Protein AF-A0A9Q3XPQ1-F1 (afdb_monomer_lite)

pLDDT: mean 87.19, std 11.13, range [39.78, 98.31]

Foldseek 3Di:
DDQDPVLVVVVVVVVVVCVVVVVCCVPPLVPDDLLDPVNLVVLQVCLVVQLVSCVVSVPVVSNVSSVVSNVSSVVSVVVVVVVVVVVVVVVVVVVVVVVVVVVVVVVVVVVVVVVVVVVVVVVVVVVVVVVVVVVVVVVVVVVVVVVVVVVVVVVVVVVVVVVVVVVVVVVVVVCVVCVVVVVVVVVVVVVVVVVVVVVVVVVVVVVVVVVVVVD

Structure (mmCIF, N/CA/C/O backbone):
data_AF-A0A9Q3XPQ1-F1
#
_entry.id   AF-A0A9Q3XPQ1-F1
#
loop_
_atom_site.group_PDB
_atom_site.id
_atom_site.type_symbol
_atom_site.label_atom_id
_atom_site.label_alt_id
_atom_site.label_comp_id
_atom_site.label_asym_id
_atom_site.label_entity_id
_atom_site.label_seq_id
_atom_site.pdbx_PDB_ins_code
_atom_site.Cartn_x
_atom_site.Cartn_y
_atom_site.Cartn_z
_atom_site.occupancy
_atom_site.B_iso_or_equiv
_atom_site.auth_seq_id
_atom_site.auth_comp_id
_atom_site.auth_asym_id
_atom_site.auth_atom_id
_atom_site.pdbx_PDB_model_num
ATOM 1 N N . MET A 1 1 ? -66.982 5.713 51.923 1.00 44.97 1 MET A N 1
ATOM 2 C CA . MET A 1 1 ? -66.832 4.326 52.424 1.00 44.97 1 MET A CA 1
ATOM 3 C C . MET A 1 1 ? -66.176 4.349 53.801 1.00 44.97 1 MET A C 1
ATOM 5 O O . MET A 1 1 ? -65.015 4.717 53.914 1.00 44.97 1 MET A O 1
ATOM 9 N N . SER A 1 2 ? -66.910 4.025 54.866 1.00 56.34 2 SER A N 1
ATOM 10 C CA . SER A 1 2 ? -66.360 3.944 56.225 1.00 56.34 2 SER A CA 1
ATOM 11 C C . SER A 1 2 ? -65.585 2.634 56.400 1.00 56.34 2 SER A C 1
ATOM 13 O O . SER A 1 2 ? -66.194 1.569 56.472 1.00 56.34 2 SER A O 1
ATOM 15 N N . LEU A 1 3 ? -64.248 2.691 56.465 1.00 57.72 3 LEU A N 1
ATOM 16 C CA . LEU A 1 3 ? -63.437 1.527 56.848 1.00 57.72 3 LEU A CA 1
ATOM 17 C C . LEU A 1 3 ? -63.930 0.974 58.194 1.00 57.72 3 LEU A C 1
ATOM 19 O O . LEU A 1 3 ? -64.030 1.733 59.162 1.00 57.72 3 LEU A O 1
ATOM 23 N N . SER A 1 4 ? -64.183 -0.336 58.246 1.00 70.56 4 SER A N 1
ATOM 24 C CA . SER A 1 4 ? -64.512 -1.072 59.471 1.00 70.56 4 SER A CA 1
ATOM 25 C C . SER A 1 4 ? -63.452 -0.810 60.547 1.00 70.56 4 SER A C 1
ATOM 27 O O . SER A 1 4 ? -62.258 -0.887 60.238 1.00 70.56 4 SER A O 1
ATOM 29 N N . LEU A 1 5 ? -63.870 -0.551 61.793 1.00 70.44 5 LEU A N 1
ATOM 30 C CA . LEU A 1 5 ? -62.996 -0.272 62.949 1.00 70.44 5 LEU A CA 1
ATOM 31 C C . LEU A 1 5 ? -61.712 -1.140 63.004 1.00 70.44 5 LEU A C 1
ATOM 33 O O . LEU A 1 5 ? -60.633 -0.572 63.178 1.00 70.44 5 LEU A O 1
ATOM 37 N N . PRO A 1 6 ? -61.772 -2.469 62.755 1.00 78.62 6 PRO A N 1
ATOM 38 C CA . PRO A 1 6 ? -60.590 -3.335 62.777 1.00 78.62 6 PRO A CA 1
ATOM 39 C C . PRO A 1 6 ? -59.509 -2.954 61.755 1.00 78.62 6 PRO A C 1
ATOM 41 O O . PRO A 1 6 ? -58.325 -2.940 62.079 1.00 78.62 6 PRO A O 1
ATOM 44 N N . ARG A 1 7 ? -59.895 -2.568 60.530 1.00 77.56 7 ARG A N 1
ATOM 45 C CA . ARG A 1 7 ? -58.946 -2.163 59.475 1.00 77.56 7 ARG A CA 1
ATOM 46 C C . ARG A 1 7 ? -58.246 -0.843 59.802 1.00 77.56 7 ARG A C 1
ATOM 48 O O . ARG A 1 7 ? -57.079 -0.678 59.466 1.00 77.56 7 ARG A O 1
ATOM 55 N N . ARG A 1 8 ? -58.928 0.083 60.487 1.00 77.31 8 ARG A N 1
ATOM 56 C CA . ARG A 1 8 ? -58.316 1.344 60.947 1.00 77.31 8 ARG A CA 1
ATOM 57 C C . ARG A 1 8 ? -57.260 1.100 62.023 1.00 77.31 8 ARG A C 1
ATOM 59 O O . ARG A 1 8 ? -56.206 1.723 61.977 1.00 77.31 8 ARG A O 1
ATOM 66 N N . ILE A 1 9 ? -57.529 0.178 62.946 1.00 81.38 9 ILE A N 1
ATOM 67 C CA . ILE A 1 9 ? -56.576 -0.216 63.992 1.00 81.38 9 ILE A CA 1
ATOM 68 C C . ILE A 1 9 ? -55.353 -0.893 63.364 1.00 81.38 9 ILE A C 1
ATOM 70 O O . ILE A 1 9 ? -54.228 -0.512 63.670 1.00 81.38 9 ILE A O 1
ATOM 74 N N . LEU A 1 10 ? -55.559 -1.817 62.420 1.00 81.88 10 LEU A N 1
ATOM 75 C CA . LEU A 1 10 ? -54.472 -2.463 61.674 1.00 81.88 10 LEU A CA 1
ATOM 76 C C . LEU A 1 10 ? -53.629 -1.460 60.870 1.00 81.88 10 LEU A C 1
ATOM 78 O O . LEU A 1 10 ? -52.404 -1.548 60.873 1.00 81.88 10 LEU A O 1
ATOM 82 N N . ARG A 1 11 ? -54.259 -0.464 60.234 1.00 82.69 11 ARG A N 1
ATOM 83 C CA . ARG A 1 11 ? -53.552 0.635 59.555 1.00 82.69 11 ARG A CA 1
ATOM 84 C C . ARG A 1 11 ? -52.691 1.443 60.526 1.00 82.69 11 ARG A C 1
ATOM 86 O O . ARG A 1 11 ? -51.539 1.735 60.214 1.00 82.69 11 ARG A O 1
ATOM 93 N N . LEU A 1 12 ? -53.225 1.774 61.704 1.00 81.38 12 LEU A N 1
ATOM 94 C CA . LEU A 1 12 ? -52.482 2.494 62.739 1.00 81.38 12 LEU A CA 1
ATOM 95 C C . LEU A 1 12 ? -51.283 1.669 63.233 1.00 81.38 12 LEU A C 1
ATOM 97 O O . LEU A 1 12 ? -50.166 2.179 63.277 1.00 81.38 12 LEU A O 1
ATOM 101 N N . GLN A 1 13 ? -51.490 0.384 63.523 1.00 84.31 13 GLN A N 1
ATOM 102 C CA . GLN A 1 13 ? -50.429 -0.533 63.946 1.00 84.31 13 GLN A CA 1
ATOM 103 C C . GLN A 1 13 ? -49.330 -0.667 62.886 1.00 84.31 13 GLN A C 1
ATOM 105 O O . GLN A 1 13 ? -48.150 -0.568 63.218 1.00 84.31 13 GLN A O 1
ATOM 110 N N . TYR A 1 14 ? -49.706 -0.808 61.612 1.00 84.44 14 TYR A N 1
ATOM 111 C CA . TYR A 1 14 ? -48.750 -0.842 60.507 1.00 84.44 14 TYR A CA 1
ATOM 112 C C . TYR A 1 14 ? -47.956 0.466 60.407 1.00 84.44 14 TYR A C 1
ATOM 114 O O . TYR A 1 14 ? -46.735 0.438 60.280 1.00 84.44 14 TYR A O 1
ATOM 122 N N . SER A 1 15 ? -48.625 1.618 60.528 1.00 80.88 15 SER A N 1
ATOM 123 C CA . SER A 1 15 ? -47.960 2.923 60.462 1.00 80.88 15 SER A CA 1
ATOM 124 C C . SER A 1 15 ? -46.919 3.110 61.572 1.00 80.88 15 SER A C 1
ATOM 126 O O . SER A 1 15 ? -45.817 3.572 61.294 1.00 80.88 15 SER A O 1
ATOM 128 N N . ILE A 1 16 ? -47.215 2.664 62.797 1.00 84.19 16 ILE A N 1
ATOM 129 C CA . ILE A 1 16 ? -46.290 2.728 63.938 1.00 84.19 16 ILE A CA 1
ATOM 130 C C . ILE A 1 16 ? -45.115 1.766 63.745 1.00 84.19 16 ILE A C 1
ATOM 132 O O . ILE A 1 16 ? -43.965 2.166 63.915 1.00 84.19 16 ILE A O 1
ATOM 136 N N . ALA A 1 17 ? -45.381 0.524 63.326 1.00 84.44 17 ALA A N 1
ATOM 137 C CA . ALA A 1 17 ? -44.337 -0.460 63.033 1.00 84.44 17 ALA A CA 1
ATOM 138 C C . ALA A 1 17 ? -43.395 -0.007 61.901 1.00 84.44 17 ALA A C 1
ATOM 140 O O . ALA A 1 17 ? -42.255 -0.463 61.812 1.00 84.44 17 ALA A O 1
ATOM 141 N N . ARG A 1 18 ? -43.858 0.911 61.044 1.00 83.56 18 ARG A N 1
ATOM 142 C CA . ARG A 1 18 ? -43.121 1.436 59.896 1.00 83.56 18 ARG A CA 1
ATOM 143 C C . ARG A 1 18 ? -42.223 2.637 60.214 1.00 83.56 18 ARG A C 1
ATOM 145 O O . ARG A 1 18 ? -41.261 2.863 59.480 1.00 83.56 18 ARG A O 1
ATOM 152 N N . LEU A 1 19 ? -42.487 3.374 61.296 1.00 83.81 19 LEU A N 1
ATOM 153 C CA . LEU A 1 19 ? -41.719 4.571 61.679 1.00 83.81 19 LEU A CA 1
ATOM 154 C C . LEU A 1 19 ? -40.200 4.330 61.792 1.00 83.81 19 LEU A C 1
ATOM 156 O O . LEU A 1 19 ? -39.444 5.133 61.239 1.00 83.81 19 LEU A O 1
ATOM 160 N N . PRO A 1 20 ? -39.715 3.234 62.418 1.00 83.88 20 PRO A N 1
ATOM 161 C CA . PRO A 1 20 ? -38.279 2.964 62.481 1.00 83.88 20 PRO A CA 1
ATOM 162 C C . PRO A 1 20 ? -37.669 2.773 61.090 1.00 83.88 20 PRO A C 1
ATOM 164 O O . PRO A 1 20 ? -36.566 3.242 60.815 1.00 83.88 20 PRO A O 1
ATOM 167 N N . LEU A 1 21 ? -38.409 2.121 60.187 1.00 81.69 21 LEU A N 1
ATOM 168 C CA . LEU A 1 21 ? -37.952 1.871 58.825 1.00 81.69 21 LEU A CA 1
ATOM 169 C C . LEU A 1 21 ? -37.883 3.165 58.003 1.00 81.69 21 LEU A C 1
ATOM 171 O O . LEU A 1 21 ? -36.941 3.337 57.240 1.00 81.69 21 LEU A O 1
ATOM 175 N N . GLN A 1 22 ? -38.833 4.087 58.190 1.00 81.44 22 GLN A N 1
ATOM 176 C CA . GLN A 1 22 ? -38.802 5.414 57.561 1.00 81.44 22 GLN A CA 1
ATOM 177 C C . GLN A 1 22 ? -37.605 6.247 58.024 1.00 81.44 22 GLN A C 1
ATOM 179 O O . GLN A 1 22 ? -36.949 6.880 57.199 1.00 81.44 22 GLN A O 1
ATOM 184 N N . ALA A 1 23 ? -37.283 6.217 59.320 1.00 84.06 23 ALA A N 1
ATOM 185 C CA . ALA A 1 23 ? -36.104 6.901 59.848 1.00 84.06 23 ALA A CA 1
ATOM 186 C C . ALA A 1 23 ? -34.797 6.298 59.296 1.00 84.06 23 ALA A C 1
ATOM 188 O O . ALA A 1 23 ? -33.843 7.018 58.990 1.00 84.06 23 ALA A O 1
ATOM 189 N N . PHE A 1 24 ? -34.754 4.974 59.123 1.00 84.88 24 PHE A N 1
ATOM 190 C CA . PHE A 1 24 ? -33.638 4.297 58.462 1.00 84.88 24 PHE A CA 1
ATOM 191 C C . PHE A 1 24 ? -33.524 4.696 56.983 1.00 84.88 24 PHE A C 1
ATOM 193 O O . PHE A 1 24 ? -32.432 4.989 56.495 1.00 84.88 24 PHE A O 1
ATOM 200 N N . GLU A 1 25 ? -34.652 4.781 56.282 1.00 83.81 25 GLU A N 1
ATOM 201 C CA . GLU A 1 25 ? -34.711 5.186 54.880 1.00 83.81 25 GLU A CA 1
ATOM 202 C C . GLU A 1 25 ? -34.202 6.625 54.681 1.00 83.81 25 GLU A C 1
ATOM 204 O O . GLU A 1 25 ? -33.371 6.878 53.806 1.00 83.81 25 GLU A O 1
ATOM 209 N N . SER A 1 26 ? -34.613 7.557 55.549 1.00 83.00 26 SER A N 1
ATOM 210 C CA . SER A 1 26 ? -34.191 8.961 55.495 1.00 83.00 26 SER A CA 1
ATOM 211 C C . SER A 1 26 ? -32.729 9.187 55.875 1.00 83.00 26 SER A C 1
ATOM 213 O O . SER A 1 26 ? -32.155 10.198 55.471 1.00 83.00 26 SER A O 1
ATOM 215 N N . THR A 1 27 ? -32.119 8.280 56.642 1.00 83.12 27 THR A N 1
ATOM 216 C CA . THR A 1 27 ? -30.771 8.480 57.206 1.00 83.12 27 THR A CA 1
ATOM 217 C C . THR A 1 27 ? -29.697 7.674 56.484 1.00 83.12 27 THR A C 1
ATOM 219 O O . THR A 1 27 ? -28.589 8.170 56.287 1.00 83.12 27 THR A O 1
ATOM 222 N N . VAL A 1 28 ? -30.010 6.435 56.101 1.00 83.12 28 VAL A N 1
ATOM 223 C CA . VAL A 1 28 ? -29.046 5.476 55.545 1.00 83.12 28 VAL A CA 1
ATOM 224 C C . VAL A 1 28 ? -29.283 5.282 54.054 1.00 83.12 28 VAL A C 1
ATOM 226 O O . VAL A 1 28 ? -28.367 5.478 53.262 1.00 83.12 28 VAL A O 1
ATOM 229 N N . ILE A 1 29 ? -30.516 4.963 53.652 1.00 82.19 29 ILE A N 1
ATOM 230 C CA . ILE A 1 29 ? -30.836 4.670 52.245 1.00 82.19 29 ILE A CA 1
ATOM 231 C C . ILE A 1 29 ? -30.777 5.927 51.370 1.00 82.19 29 ILE A C 1
ATOM 233 O O . ILE A 1 29 ? -30.399 5.845 50.204 1.00 82.19 29 ILE A O 1
ATOM 237 N N . SER A 1 30 ? -31.099 7.097 51.923 1.00 80.44 30 SER A N 1
ATOM 238 C CA . SER A 1 30 ? -30.971 8.392 51.239 1.00 80.44 30 SER A CA 1
ATOM 239 C C . SER A 1 30 ? -29.526 8.770 50.894 1.00 80.44 30 SER A C 1
ATOM 241 O O . SER A 1 30 ? -29.313 9.550 49.971 1.00 80.44 30 SER A O 1
ATOM 243 N N . ARG A 1 31 ? -28.547 8.225 51.629 1.00 83.00 31 ARG A N 1
ATOM 244 C CA . ARG A 1 31 ? -27.111 8.456 51.414 1.00 83.00 31 ARG A CA 1
ATOM 245 C C . ARG A 1 31 ? -26.478 7.445 50.462 1.00 83.00 31 ARG A C 1
ATOM 247 O O . ARG A 1 31 ? -25.340 7.646 50.049 1.00 83.00 31 ARG A O 1
ATOM 254 N N . LEU A 1 32 ? -27.179 6.353 50.158 1.00 81.25 32 LEU A N 1
ATOM 255 C CA . LEU A 1 32 ? -26.731 5.398 49.154 1.00 81.25 32 LEU A CA 1
ATOM 256 C C . LEU A 1 32 ? -26.887 6.008 47.767 1.00 81.25 32 LEU A C 1
ATOM 258 O O . LEU A 1 32 ? -27.813 6.785 47.524 1.00 81.25 32 LEU A O 1
ATOM 262 N N . ASP A 1 33 ? -25.996 5.606 46.864 1.00 79.00 33 ASP A N 1
ATOM 263 C CA . ASP A 1 33 ? -26.078 6.001 45.466 1.00 79.00 33 ASP A CA 1
ATOM 264 C C . ASP A 1 33 ? -27.480 5.726 44.913 1.00 79.00 33 ASP A C 1
ATOM 266 O O . ASP A 1 33 ? -28.086 4.677 45.174 1.00 79.00 33 ASP A O 1
ATOM 270 N N . ALA A 1 34 ? -28.006 6.704 44.177 1.00 71.81 34 ALA A N 1
ATOM 271 C CA . ALA A 1 34 ? -29.376 6.664 43.705 1.00 71.81 34 ALA A CA 1
ATOM 272 C C . ALA A 1 34 ? -29.614 5.466 42.775 1.00 71.81 34 ALA A C 1
ATOM 274 O O . ALA A 1 34 ? -30.728 4.934 42.762 1.00 71.81 34 ALA A O 1
ATOM 275 N N . GLU A 1 35 ? -28.549 5.044 42.092 1.00 70.38 35 GLU A N 1
ATOM 276 C CA . GLU A 1 35 ? -28.482 3.966 41.112 1.00 70.38 35 GLU A CA 1
ATOM 277 C C . GLU A 1 35 ? -27.849 2.675 41.672 1.00 70.38 35 GLU A C 1
ATOM 279 O O . GLU A 1 35 ? -27.690 1.678 40.967 1.00 70.38 35 GLU A O 1
ATOM 284 N N . GLY A 1 36 ? -27.517 2.660 42.967 1.00 78.31 36 GLY A N 1
ATOM 285 C CA . GLY A 1 36 ? -26.808 1.556 43.601 1.00 78.31 36 GLY A CA 1
ATOM 286 C C . GLY A 1 36 ? -27.669 0.294 43.800 1.00 78.31 36 GLY A C 1
ATOM 287 O O . GLY A 1 36 ? -28.841 0.386 44.190 1.00 78.31 36 GLY A O 1
ATOM 288 N N . PRO A 1 37 ? -27.085 -0.916 43.665 1.00 78.06 37 PRO A N 1
ATOM 289 C CA . PRO A 1 37 ? -27.823 -2.185 43.745 1.00 78.06 37 PRO A CA 1
ATOM 290 C C . PRO A 1 37 ? -28.475 -2.420 45.117 1.00 78.06 37 PRO A C 1
ATOM 292 O O . PRO A 1 37 ? -29.549 -3.016 45.218 1.00 78.06 37 PRO A O 1
ATOM 295 N N . VAL A 1 38 ? -27.859 -1.906 46.185 1.00 83.38 38 VAL A N 1
ATOM 296 C CA . VAL A 1 38 ? -28.373 -2.012 47.560 1.00 83.38 38 VAL A CA 1
ATOM 297 C C . VAL A 1 38 ? -29.681 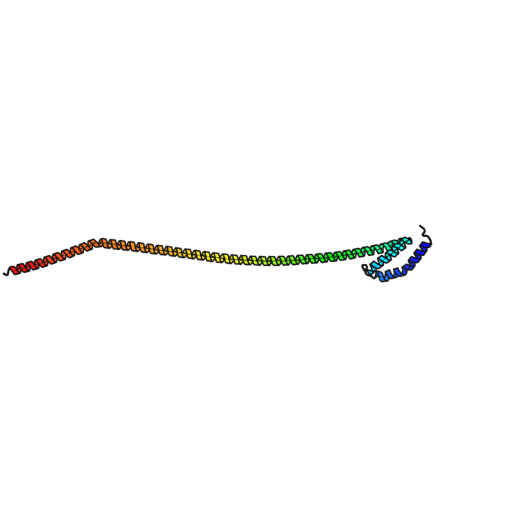-1.230 47.721 1.00 83.38 38 VAL A C 1
ATOM 299 O O . VAL A 1 38 ? -30.639 -1.731 48.310 1.00 83.38 38 VAL A O 1
ATOM 302 N N . ARG A 1 39 ? -29.752 -0.022 47.150 1.00 83.88 39 ARG A N 1
ATOM 303 C CA . ARG A 1 39 ? -30.940 0.837 47.198 1.00 83.88 39 ARG A CA 1
ATOM 304 C C . ARG A 1 39 ? -32.073 0.270 46.344 1.00 83.88 39 ARG A C 1
ATOM 306 O O . ARG A 1 39 ? -33.210 0.251 46.809 1.00 83.88 39 ARG A O 1
ATOM 313 N N . ALA A 1 40 ? -31.759 -0.251 45.158 1.00 84.38 40 ALA A N 1
ATOM 314 C CA . ALA A 1 40 ? -32.733 -0.904 44.281 1.00 84.38 40 ALA A CA 1
ATOM 315 C C . ALA A 1 40 ? -33.374 -2.134 44.951 1.00 84.38 40 ALA A C 1
ATOM 317 O O . ALA A 1 40 ? -34.599 -2.243 45.013 1.00 84.38 40 ALA A O 1
ATOM 318 N N . THR A 1 41 ? -32.554 -3.008 45.547 1.00 85.12 41 THR A N 1
ATOM 319 C CA . THR A 1 41 ? -33.033 -4.208 46.259 1.00 85.12 41 THR A CA 1
ATOM 320 C C . THR A 1 41 ? -33.927 -3.831 47.441 1.00 85.12 41 THR A C 1
ATOM 322 O O . THR A 1 41 ? -35.004 -4.403 47.622 1.00 85.12 41 THR A O 1
ATOM 325 N N . TYR A 1 42 ? -33.520 -2.819 48.217 1.00 85.88 42 TYR A N 1
ATOM 326 C CA . TYR A 1 42 ? -34.328 -2.280 49.307 1.00 85.88 42 TYR A CA 1
ATOM 327 C C . TYR A 1 42 ? -35.683 -1.766 48.801 1.00 85.88 42 TYR A C 1
ATOM 329 O O . TYR A 1 42 ? -36.718 -2.216 49.290 1.00 85.88 42 TYR A O 1
ATOM 337 N N . GLN A 1 43 ? -35.695 -0.891 47.789 1.00 86.75 43 GLN A N 1
ATOM 338 C CA . GLN A 1 43 ? -36.917 -0.313 47.214 1.00 86.75 43 GLN A CA 1
ATOM 339 C C . GLN A 1 43 ? -37.860 -1.378 46.642 1.00 86.75 43 GLN A C 1
ATOM 341 O O . GLN A 1 43 ? -39.078 -1.245 46.752 1.00 86.75 43 GLN A O 1
ATOM 346 N N . GLN A 1 44 ? -37.323 -2.460 46.078 1.00 86.94 44 GLN A N 1
ATOM 347 C CA . GLN A 1 44 ? -38.122 -3.551 45.531 1.00 86.94 44 GLN A CA 1
ATOM 348 C C . GLN A 1 44 ? -38.813 -4.378 46.622 1.00 86.94 44 GLN A C 1
ATOM 350 O O . GLN A 1 44 ? -40.013 -4.656 46.516 1.00 86.94 44 GLN A O 1
ATOM 355 N N . ILE A 1 45 ? -38.084 -4.739 47.683 1.00 85.50 45 ILE A N 1
ATOM 356 C CA . ILE A 1 45 ? -38.624 -5.492 48.826 1.00 85.50 45 ILE A CA 1
ATOM 357 C C . ILE A 1 45 ? -39.651 -4.633 49.563 1.00 85.50 45 ILE A C 1
ATOM 359 O O . ILE A 1 45 ? -40.809 -5.020 49.731 1.00 85.50 45 ILE A O 1
ATOM 363 N N . VAL A 1 46 ? -39.243 -3.427 49.947 1.00 86.12 46 VAL A N 1
ATOM 364 C CA . VAL A 1 46 ? -40.059 -2.494 50.717 1.00 86.12 46 VAL A CA 1
ATOM 365 C C . VAL A 1 46 ? -41.283 -2.030 49.936 1.00 86.12 46 VAL A C 1
ATOM 367 O O . VAL A 1 46 ? -42.387 -2.030 50.479 1.00 86.12 46 VAL A O 1
ATOM 370 N N . GLY A 1 47 ? -41.115 -1.706 48.656 1.00 85.88 47 GLY A N 1
ATOM 371 C CA . GLY A 1 47 ? -42.218 -1.301 47.798 1.00 85.88 47 GLY A CA 1
ATOM 372 C C . GLY A 1 47 ? -43.242 -2.417 47.584 1.00 85.88 47 GLY A C 1
ATOM 373 O O . GLY A 1 47 ? -44.433 -2.139 47.475 1.00 85.88 47 GLY A O 1
ATOM 374 N N . SER A 1 48 ? -42.821 -3.687 47.585 1.00 86.62 48 SER A N 1
ATOM 375 C CA . SER A 1 48 ? -43.743 -4.832 47.511 1.00 86.62 48 SER A CA 1
ATOM 376 C C . SER A 1 48 ? -44.560 -4.999 48.790 1.00 86.62 48 SER A C 1
ATOM 378 O O . SER A 1 48 ? -45.766 -5.253 48.716 1.00 86.62 48 SER A O 1
ATOM 380 N N . ILE A 1 49 ? -43.928 -4.805 49.950 1.00 86.88 49 ILE A N 1
ATOM 381 C CA . ILE A 1 49 ? -44.597 -4.858 51.254 1.00 86.88 49 ILE A CA 1
ATOM 382 C C . ILE A 1 49 ? -45.606 -3.708 51.376 1.00 86.88 49 ILE A C 1
ATOM 384 O O . ILE A 1 49 ? -46.773 -3.966 51.659 1.00 86.88 49 ILE A O 1
ATOM 388 N N . ASP A 1 50 ? -45.205 -2.470 51.072 1.00 87.00 50 ASP A N 1
ATOM 389 C CA . ASP A 1 50 ? -46.085 -1.296 51.146 1.00 87.00 50 ASP A CA 1
ATOM 390 C C . ASP A 1 50 ? -47.232 -1.370 50.121 1.00 87.00 50 ASP A C 1
ATOM 392 O O . ASP A 1 50 ? -48.378 -1.064 50.451 1.00 87.00 50 ASP A O 1
ATOM 396 N N . ALA A 1 51 ? -46.976 -1.858 48.900 1.00 85.12 51 ALA A N 1
ATOM 397 C CA . ALA A 1 51 ? -48.024 -2.053 47.894 1.00 85.12 51 ALA A CA 1
ATOM 398 C C . ALA A 1 51 ? -49.096 -3.052 48.363 1.00 85.12 51 ALA A C 1
ATOM 400 O O . ALA A 1 51 ? -50.295 -2.797 48.234 1.00 85.12 51 ALA A O 1
ATOM 401 N N . THR A 1 52 ? -48.659 -4.178 48.932 1.00 87.06 52 THR A N 1
ATOM 402 C CA . THR A 1 52 ? -49.551 -5.252 49.391 1.00 87.06 52 THR A CA 1
ATOM 403 C C . THR A 1 52 ? -50.299 -4.843 50.657 1.00 87.06 52 THR A C 1
ATOM 405 O O . THR A 1 52 ? -51.516 -5.002 50.731 1.00 87.06 52 THR A O 1
ATOM 408 N N . ALA A 1 53 ? -49.600 -4.256 51.632 1.00 84.44 53 ALA A N 1
ATOM 409 C CA . ALA A 1 53 ? -50.203 -3.751 52.861 1.00 84.44 53 ALA A CA 1
ATOM 410 C C . ALA A 1 53 ? -51.216 -2.637 52.565 1.00 84.44 53 ALA A C 1
ATOM 412 O O . ALA A 1 53 ? -52.324 -2.669 53.094 1.00 84.44 53 ALA A O 1
ATOM 413 N N . GLY A 1 54 ? -50.892 -1.704 51.665 1.00 84.19 54 GLY A N 1
ATOM 414 C CA . GLY A 1 54 ? -51.815 -0.657 51.231 1.00 84.19 54 GLY A CA 1
ATOM 415 C C . GLY A 1 54 ? -53.077 -1.216 50.574 1.00 84.19 54 GLY A C 1
ATOM 416 O O . GLY A 1 54 ? -54.184 -0.814 50.932 1.00 84.19 54 GLY A O 1
ATOM 417 N N . ALA A 1 55 ? -52.936 -2.208 49.690 1.00 84.06 55 ALA A N 1
ATOM 418 C CA . ALA A 1 55 ? -54.073 -2.866 49.047 1.00 84.06 55 ALA A CA 1
ATOM 419 C C . ALA A 1 55 ? -54.966 -3.633 50.043 1.00 84.06 55 ALA A C 1
ATOM 421 O O . ALA A 1 55 ? -56.190 -3.528 49.980 1.00 84.06 55 ALA A O 1
ATOM 422 N N . VAL A 1 56 ? -54.376 -4.369 50.994 1.00 86.69 56 VAL A N 1
ATOM 423 C CA . VAL A 1 56 ? -55.115 -5.162 52.000 1.00 86.69 56 VAL A CA 1
ATOM 424 C C . VAL A 1 56 ? -55.797 -4.273 53.049 1.00 86.69 56 VAL A C 1
ATOM 426 O O . VAL A 1 56 ? -56.913 -4.567 53.493 1.00 86.69 56 VAL A O 1
ATOM 429 N N . LEU A 1 57 ? -55.143 -3.179 53.451 1.00 84.94 57 LEU A N 1
ATOM 430 C CA . LEU A 1 57 ? -55.624 -2.260 54.487 1.00 84.94 57 LEU A CA 1
ATOM 431 C C . LEU A 1 57 ? -56.534 -1.147 53.941 1.00 84.94 57 LEU A C 1
ATOM 433 O O . LEU A 1 57 ? -57.171 -0.450 54.734 1.00 84.94 57 LEU A O 1
ATOM 437 N N . GLY A 1 58 ? -56.631 -0.991 52.617 1.00 81.88 58 GLY A N 1
ATOM 438 C CA . GLY A 1 58 ? -57.369 0.101 51.976 1.00 81.88 58 GLY A CA 1
ATOM 439 C C . GLY A 1 58 ? -56.681 1.463 52.132 1.00 81.88 58 GLY A C 1
ATOM 440 O O . GLY A 1 58 ? -57.357 2.482 52.254 1.00 81.88 58 GLY A O 1
ATOM 441 N N . ASP A 1 59 ? -55.347 1.476 52.188 1.00 86.56 59 ASP A N 1
ATOM 442 C CA . ASP A 1 59 ? -54.517 2.683 52.206 1.00 86.56 59 ASP A CA 1
ATOM 443 C C . ASP A 1 59 ? -53.934 2.926 50.804 1.00 86.56 59 ASP A C 1
ATOM 445 O O . ASP A 1 59 ? -52.895 2.373 50.432 1.00 86.56 59 ASP A O 1
ATOM 449 N N . GLU A 1 60 ? -54.635 3.737 50.007 1.00 85.75 60 GLU A N 1
ATOM 450 C CA . GLU A 1 60 ? -54.248 4.047 48.624 1.00 85.75 60 GLU A CA 1
ATOM 451 C C . GLU A 1 60 ? -52.901 4.767 48.526 1.00 85.75 60 GLU A C 1
ATOM 453 O O . GLU A 1 60 ? -52.156 4.553 47.569 1.00 85.75 60 GLU A O 1
ATOM 458 N N . ASP A 1 61 ? -52.557 5.605 49.504 1.00 84.00 61 ASP A N 1
ATOM 459 C CA . ASP A 1 61 ? -51.293 6.340 49.491 1.00 84.00 61 ASP A CA 1
ATOM 460 C C . ASP A 1 61 ? -50.117 5.405 49.729 1.00 84.00 61 ASP A C 1
ATOM 462 O O . ASP A 1 61 ? -49.087 5.532 49.061 1.00 84.00 61 ASP A O 1
ATOM 466 N N . LEU A 1 62 ? -50.279 4.442 50.639 1.00 82.81 62 LEU A N 1
ATOM 467 C CA . LEU A 1 62 ? -49.294 3.395 50.886 1.00 82.81 62 LEU A CA 1
ATOM 468 C C . LEU A 1 62 ? -49.147 2.475 49.664 1.00 82.81 62 LEU A C 1
ATOM 470 O O . LEU A 1 62 ? -48.026 2.210 49.222 1.00 82.81 62 LEU A O 1
ATOM 474 N N . ALA A 1 63 ? -50.271 2.077 49.059 1.00 83.06 63 ALA A N 1
ATOM 475 C CA . ALA A 1 63 ? -50.277 1.249 47.858 1.00 83.06 63 ALA A CA 1
ATOM 476 C C . ALA A 1 63 ? -49.545 1.929 46.683 1.00 83.06 63 ALA A C 1
ATOM 478 O O . ALA A 1 63 ? -48.677 1.330 46.041 1.00 83.06 63 ALA A O 1
ATOM 479 N N . ARG A 1 64 ? -49.846 3.212 46.442 1.00 86.38 64 ARG A N 1
ATOM 480 C CA . ARG A 1 64 ? -49.245 4.039 45.383 1.00 86.38 64 ARG A CA 1
ATOM 481 C C . ARG A 1 64 ? -47.752 4.257 45.606 1.00 86.38 64 ARG A C 1
ATOM 483 O O . ARG A 1 64 ? -46.972 4.189 44.656 1.00 86.38 64 ARG A O 1
ATOM 490 N N . ARG A 1 65 ? -47.337 4.496 46.856 1.00 86.19 65 ARG A N 1
ATOM 491 C CA . ARG A 1 65 ? -45.917 4.652 47.209 1.00 86.19 65 ARG A CA 1
ATOM 492 C C . ARG A 1 65 ? -45.133 3.375 46.930 1.00 86.19 65 ARG A C 1
ATOM 494 O O . ARG A 1 65 ? -44.087 3.444 46.289 1.00 86.19 65 ARG A O 1
ATOM 501 N N . GLY A 1 66 ? -45.670 2.228 47.345 1.00 85.50 66 GLY A N 1
ATOM 502 C CA . GLY A 1 66 ? -45.038 0.934 47.112 1.00 85.50 66 GLY A CA 1
ATOM 503 C C . GLY A 1 66 ? -44.891 0.607 45.624 1.00 85.50 66 GLY A C 1
ATOM 504 O O . GLY A 1 66 ? -43.818 0.199 45.179 1.00 85.50 66 GLY A O 1
ATOM 505 N N . GLN A 1 67 ? -45.927 0.879 44.824 1.00 87.75 67 GLN A N 1
ATOM 506 C CA . GLN A 1 67 ? -45.851 0.731 43.366 1.00 87.75 67 GLN A CA 1
ATOM 507 C C . GLN A 1 67 ? -44.788 1.641 42.738 1.00 87.75 67 GLN A C 1
ATOM 509 O O . GLN A 1 67 ? -44.000 1.164 41.924 1.00 87.75 67 GLN A O 1
ATOM 514 N N . LYS A 1 68 ? -44.713 2.913 43.151 1.00 89.31 68 LYS A N 1
ATOM 515 C CA . LYS A 1 68 ? -43.711 3.864 42.644 1.00 89.31 68 LYS A CA 1
ATOM 516 C C . LYS A 1 68 ? -42.275 3.435 42.967 1.00 89.31 68 LYS A C 1
ATOM 518 O O . LYS A 1 68 ? -41.387 3.609 42.139 1.00 89.31 68 LYS A O 1
ATOM 523 N N . MET A 1 69 ? -42.035 2.868 44.152 1.00 85.50 69 MET A N 1
ATOM 524 C CA . MET A 1 69 ? -40.714 2.335 44.515 1.00 85.50 69 MET A CA 1
ATOM 525 C C . MET A 1 69 ? -40.327 1.131 43.649 1.00 85.50 69 MET A C 1
ATOM 527 O O . MET A 1 69 ? -39.195 1.051 43.181 1.00 85.50 69 MET A O 1
ATOM 531 N N . ARG A 1 70 ? -41.274 0.223 43.379 1.00 85.81 70 ARG A N 1
ATOM 532 C CA . ARG A 1 70 ? -41.036 -0.934 42.501 1.00 85.81 70 ARG A CA 1
ATOM 533 C C . ARG A 1 70 ? -40.773 -0.524 41.055 1.00 85.81 70 ARG A C 1
ATOM 535 O O . ARG A 1 70 ? -39.869 -1.078 40.440 1.00 85.81 70 ARG A O 1
ATOM 542 N N . SER A 1 71 ? -41.543 0.426 40.517 1.00 87.06 71 SER A N 1
ATOM 543 C CA . SER A 1 71 ? -41.338 0.906 39.147 1.00 87.06 71 SER A CA 1
ATOM 544 C C . SER A 1 71 ? -39.988 1.604 39.003 1.00 87.06 71 SER A C 1
ATOM 546 O O . SER A 1 71 ? -39.257 1.301 38.071 1.00 87.06 71 SER A O 1
ATOM 548 N N . ALA A 1 72 ? -39.608 2.445 39.971 1.00 86.75 72 ALA A N 1
ATOM 549 C CA . ALA A 1 72 ? -38.310 3.115 39.967 1.00 86.75 72 ALA A CA 1
ATOM 550 C C . ALA A 1 72 ? -37.133 2.122 39.992 1.00 86.75 72 ALA A C 1
ATOM 552 O O . ALA A 1 72 ? -36.171 2.302 39.251 1.00 86.75 72 ALA A O 1
ATOM 553 N N . ALA A 1 73 ? -37.223 1.052 40.792 1.00 85.31 73 ALA A N 1
ATOM 554 C CA . ALA A 1 73 ? -36.201 0.004 40.819 1.00 85.31 73 ALA A CA 1
ATOM 555 C C . ALA A 1 73 ? -36.103 -0.749 39.475 1.00 85.31 73 ALA A C 1
ATOM 557 O O . ALA A 1 73 ? -35.001 -0.992 38.987 1.00 85.31 73 ALA A O 1
ATOM 558 N N . ALA A 1 74 ? -37.240 -1.067 38.846 1.00 88.06 74 ALA A N 1
ATOM 559 C CA . ALA A 1 74 ? -37.272 -1.738 37.544 1.00 88.06 74 ALA A CA 1
ATOM 560 C C . ALA A 1 74 ? -36.740 -0.849 36.402 1.00 88.06 74 ALA A C 1
ATOM 562 O O . ALA A 1 74 ? -36.011 -1.322 35.528 1.00 88.06 74 ALA A O 1
ATOM 563 N N . ASP A 1 75 ? -37.075 0.444 36.413 1.00 89.50 75 ASP A N 1
ATOM 564 C CA . ASP A 1 75 ? -36.570 1.413 35.437 1.00 89.50 75 ASP A CA 1
ATOM 565 C C . ASP A 1 75 ? -35.051 1.576 35.556 1.00 89.50 75 ASP A C 1
ATOM 567 O O . ASP A 1 75 ? -34.351 1.623 34.543 1.00 89.50 75 ASP A O 1
ATOM 571 N N . LEU A 1 76 ? -34.530 1.585 36.786 1.00 88.38 76 LEU A N 1
ATOM 572 C CA . LEU A 1 76 ? -33.099 1.646 37.056 1.00 88.38 76 LEU A CA 1
ATOM 573 C C . LEU A 1 76 ? -32.354 0.393 36.564 1.00 88.38 76 LEU A C 1
ATOM 575 O O . LEU A 1 76 ? -31.316 0.501 35.908 1.00 88.38 76 LEU A O 1
ATOM 579 N N . GLU A 1 77 ? -32.885 -0.804 36.824 1.00 87.00 77 GLU A N 1
ATOM 580 C CA . GLU A 1 77 ? -32.313 -2.055 36.303 1.00 87.00 77 GLU A CA 1
ATOM 581 C C . GLU A 1 77 ? -32.268 -2.044 34.766 1.00 87.00 77 GLU A C 1
ATOM 583 O O . GLU A 1 77 ? -31.270 -2.409 34.136 1.00 87.00 77 GLU A O 1
ATOM 588 N N . LYS A 1 78 ? -33.334 -1.553 34.130 1.00 90.44 78 LYS A N 1
ATOM 589 C CA . LYS A 1 78 ? -33.380 -1.412 32.676 1.00 90.44 78 LYS A CA 1
ATOM 590 C C . LYS A 1 78 ? -32.359 -0.392 32.168 1.00 90.44 78 LYS A C 1
ATOM 592 O O . LYS A 1 78 ? -31.689 -0.665 31.171 1.00 90.44 78 LYS A O 1
ATOM 597 N N . ALA A 1 79 ? -32.233 0.758 32.828 1.00 91.12 79 ALA A N 1
ATOM 598 C CA . ALA A 1 79 ? -31.278 1.800 32.463 1.00 91.12 79 ALA A CA 1
ATOM 599 C C . ALA A 1 79 ? -29.835 1.286 32.551 1.00 91.12 79 ALA A C 1
ATOM 601 O O . ALA A 1 79 ? -29.106 1.349 31.563 1.00 91.12 79 ALA A O 1
ATOM 602 N N . THR A 1 80 ? -29.457 0.668 33.673 1.00 89.31 80 THR A N 1
ATOM 603 C CA . THR A 1 80 ? -28.112 0.099 33.872 1.00 89.31 80 THR A CA 1
ATOM 604 C C . THR A 1 80 ? -27.777 -0.975 32.835 1.00 89.31 80 THR A C 1
ATOM 606 O O . THR A 1 80 ? -26.677 -0.982 32.274 1.00 89.31 80 THR A O 1
ATOM 609 N N . ARG A 1 81 ? -28.738 -1.841 32.482 1.00 91.19 81 ARG A N 1
ATOM 610 C CA . ARG A 1 81 ? -28.568 -2.823 31.400 1.00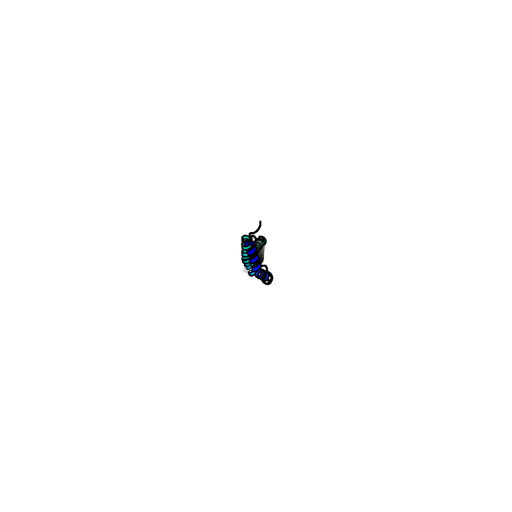 91.19 81 ARG A CA 1
ATOM 611 C C . ARG A 1 81 ? -28.359 -2.160 30.038 1.00 91.19 81 ARG A C 1
ATOM 613 O O . ARG A 1 81 ? -27.491 -2.590 29.277 1.00 91.19 81 ARG A O 1
ATOM 620 N N . LEU A 1 82 ? -29.149 -1.137 29.710 1.00 95.75 82 LEU A N 1
ATOM 621 C CA . LEU A 1 82 ? -29.015 -0.406 28.448 1.00 95.75 82 LEU A CA 1
ATOM 622 C C . LEU A 1 82 ? -27.683 0.346 28.369 1.00 95.75 82 LEU A C 1
ATOM 624 O O . LEU A 1 82 ? -27.056 0.355 27.311 1.00 95.75 82 LEU A O 1
ATOM 628 N N . GLU A 1 83 ? -27.209 0.918 29.474 1.00 93.75 83 GLU A N 1
ATOM 629 C CA . GLU A 1 83 ? -25.890 1.543 29.537 1.00 93.75 83 GLU A CA 1
ATOM 630 C C . GLU A 1 83 ? -24.761 0.542 29.323 1.00 93.75 83 GLU A C 1
ATOM 632 O O . GLU A 1 83 ? -23.836 0.824 28.561 1.00 93.75 83 GLU A O 1
ATOM 637 N N . ALA A 1 84 ? -24.834 -0.634 29.954 1.00 94.44 84 ALA A N 1
ATOM 638 C CA . ALA A 1 84 ? -23.852 -1.693 29.756 1.00 94.44 84 ALA A CA 1
ATOM 639 C C . ALA A 1 84 ? -23.792 -2.121 28.280 1.00 94.44 84 ALA A C 1
ATOM 641 O O . ALA A 1 84 ? -22.713 -2.144 27.687 1.00 94.44 84 ALA A O 1
ATOM 642 N N . GLN A 1 85 ? -24.952 -2.339 27.651 1.00 96.88 85 GLN A N 1
ATOM 643 C CA . GLN A 1 85 ? -25.041 -2.651 26.220 1.00 96.88 85 GLN A CA 1
ATOM 644 C C . GLN A 1 85 ? -24.513 -1.514 25.338 1.00 96.88 85 GLN A C 1
ATOM 646 O O . GLN A 1 85 ? -23.845 -1.759 24.335 1.00 96.88 85 GLN A O 1
ATOM 651 N N . ALA A 1 86 ? -24.794 -0.258 25.690 1.00 97.44 86 ALA A N 1
ATOM 652 C CA . ALA A 1 86 ? -24.284 0.893 24.956 1.00 97.44 86 ALA A CA 1
ATOM 653 C C . ALA A 1 86 ? -22.758 1.011 25.077 1.00 97.44 86 ALA A C 1
ATOM 655 O O . ALA A 1 86 ? -22.093 1.304 24.083 1.00 97.44 86 ALA A O 1
ATOM 656 N N . ARG A 1 87 ? -22.187 0.764 26.264 1.00 97.50 87 ARG A N 1
ATOM 657 C CA . ARG A 1 87 ? -20.731 0.729 26.481 1.00 97.50 87 ARG A CA 1
ATOM 658 C C . ARG A 1 87 ? -20.080 -0.383 25.663 1.00 97.50 87 ARG A C 1
ATOM 660 O O . ARG A 1 87 ? -19.085 -0.119 24.995 1.00 97.50 87 ARG A O 1
ATOM 667 N N . GLU A 1 88 ? -20.666 -1.577 25.649 1.00 97.50 88 GLU A N 1
ATOM 668 C CA . GLU A 1 88 ? -20.176 -2.705 24.852 1.00 97.50 88 GLU A CA 1
ATOM 669 C C . GLU A 1 88 ? -20.210 -2.398 23.349 1.00 97.50 88 GLU A C 1
ATOM 671 O O . GLU A 1 88 ? -19.188 -2.515 22.674 1.00 97.50 88 GLU A O 1
ATOM 676 N N . LYS A 1 89 ? -21.343 -1.902 22.834 1.00 97.25 89 LYS A N 1
ATOM 677 C CA . LYS A 1 89 ? -21.474 -1.507 21.423 1.00 97.25 89 LYS A CA 1
ATOM 678 C C . LYS A 1 89 ? -20.486 -0.413 21.030 1.00 97.25 89 LYS A C 1
ATOM 680 O O . LYS A 1 89 ? -19.890 -0.489 19.960 1.00 97.25 89 LYS A O 1
ATOM 685 N N . ARG A 1 90 ? -20.281 0.594 21.888 1.00 98.06 90 ARG A N 1
ATOM 686 C CA . ARG A 1 90 ? -19.274 1.643 21.659 1.00 98.06 90 ARG A CA 1
ATOM 687 C C . ARG A 1 90 ? -17.866 1.056 21.625 1.00 98.06 90 ARG A C 1
ATOM 689 O O . ARG A 1 90 ? -17.114 1.371 20.714 1.00 98.06 90 ARG A O 1
ATOM 696 N N . ALA A 1 91 ? -17.524 0.179 22.568 1.00 97.75 91 ALA A N 1
ATOM 697 C CA . ALA A 1 91 ? -16.219 -0.475 22.592 1.00 97.75 91 ALA A CA 1
ATOM 698 C C . ALA A 1 91 ? -15.984 -1.333 21.337 1.00 97.75 91 ALA A C 1
ATOM 700 O O . ALA A 1 91 ? -14.901 -1.282 20.755 1.00 97.75 91 ALA A O 1
ATOM 701 N N . GLN A 1 92 ? -16.997 -2.077 20.888 1.00 97.75 92 GLN A N 1
ATOM 702 C CA . GLN A 1 92 ? -16.933 -2.867 19.661 1.00 97.75 92 GLN A CA 1
ATOM 703 C C . GLN A 1 92 ? -16.752 -1.980 18.423 1.00 97.75 92 GLN A C 1
ATOM 705 O O . GLN A 1 92 ? -15.854 -2.238 17.627 1.00 97.75 92 GLN A O 1
ATOM 710 N N . ALA A 1 93 ? -17.536 -0.906 18.297 1.00 97.56 93 ALA A N 1
ATOM 711 C CA . ALA A 1 93 ? -17.428 0.038 17.186 1.00 97.56 93 ALA A CA 1
ATOM 712 C C . ALA A 1 93 ? -16.054 0.729 17.140 1.00 97.56 93 ALA A C 1
ATOM 714 O O . ALA A 1 93 ? -15.475 0.887 16.063 1.00 97.56 93 ALA A O 1
ATOM 715 N N . THR A 1 94 ? -15.495 1.098 18.298 1.00 97.88 94 THR A N 1
ATOM 716 C CA . THR A 1 94 ? -14.140 1.662 18.381 1.00 97.88 94 THR A CA 1
ATOM 717 C C . THR A 1 94 ? -13.092 0.659 17.907 1.00 97.88 94 THR A C 1
ATOM 719 O O . THR A 1 94 ? -12.251 1.021 17.087 1.00 97.88 94 THR A O 1
ATOM 722 N N . ARG A 1 95 ? -13.160 -0.603 18.356 1.00 97.88 95 ARG A N 1
ATOM 723 C CA . ARG A 1 95 ? -12.236 -1.664 17.911 1.00 97.88 95 ARG A CA 1
ATOM 724 C C . ARG A 1 95 ? -12.342 -1.918 16.411 1.00 97.88 95 ARG A C 1
ATOM 726 O O . ARG A 1 95 ? -11.330 -2.012 15.733 1.00 97.88 95 ARG A O 1
ATOM 733 N N . GLU A 1 96 ? -13.560 -1.995 15.883 1.00 97.81 96 GLU A N 1
ATOM 734 C CA . GLU A 1 96 ? -13.780 -2.190 14.450 1.00 97.81 96 GLU A CA 1
ATOM 735 C C . GLU A 1 96 ? -13.224 -1.020 13.629 1.00 97.81 96 GLU A C 1
ATOM 737 O O . GLU A 1 96 ? -12.582 -1.229 12.602 1.00 97.81 96 GLU A O 1
ATOM 742 N N . THR A 1 97 ? -13.416 0.212 14.103 1.00 97.69 97 THR A N 1
ATOM 743 C CA . THR A 1 97 ? -12.864 1.404 13.451 1.00 97.69 97 THR A CA 1
ATOM 744 C C . THR A 1 97 ? -11.338 1.386 13.466 1.00 97.69 97 THR A C 1
ATOM 746 O O . THR A 1 97 ? -10.729 1.632 12.430 1.00 97.69 97 THR A O 1
ATOM 749 N N . GLN A 1 98 ? -10.719 1.051 14.603 1.00 97.62 98 GLN A N 1
ATOM 750 C CA . GLN A 1 98 ? -9.263 0.917 14.717 1.00 97.62 98 GLN A CA 1
ATOM 751 C C . GLN A 1 98 ? -8.724 -0.143 13.753 1.00 97.62 98 GLN A C 1
ATOM 753 O O . GLN A 1 98 ? -7.863 0.170 12.940 1.00 97.62 98 GLN A O 1
ATOM 758 N N . ASN A 1 99 ? -9.320 -1.338 13.736 1.00 97.94 99 ASN A N 1
ATOM 759 C CA . ASN A 1 99 ? -8.922 -2.406 12.818 1.00 97.94 99 ASN A CA 1
ATOM 760 C C . ASN A 1 99 ? -9.020 -1.966 11.348 1.00 97.94 99 ASN A C 1
ATOM 762 O O . ASN A 1 99 ? -8.113 -2.223 10.562 1.00 97.94 99 ASN A O 1
ATOM 766 N N . ARG A 1 100 ? -10.093 -1.260 10.965 1.00 98.06 100 ARG A N 1
ATOM 767 C CA . ARG A 1 100 ? -10.243 -0.736 9.597 1.00 98.06 100 ARG A CA 1
ATOM 768 C C . ARG A 1 100 ? -9.181 0.307 9.253 1.00 98.06 100 ARG A C 1
ATOM 770 O O . ARG A 1 100 ? -8.706 0.323 8.119 1.00 98.06 100 ARG A O 1
ATOM 777 N N . VAL A 1 101 ? -8.823 1.178 10.197 1.00 97.88 101 VAL A N 1
ATOM 778 C CA . VAL A 1 101 ? -7.760 2.178 10.012 1.00 97.88 101 VAL A CA 1
ATOM 779 C C . VAL A 1 101 ? -6.401 1.498 9.855 1.00 97.88 101 VAL A C 1
ATOM 781 O O . VAL A 1 101 ? -5.657 1.846 8.936 1.00 97.88 101 VAL A O 1
ATOM 784 N N . ASP A 1 102 ? -6.100 0.503 10.685 1.00 98.00 102 ASP A N 1
ATOM 785 C CA . ASP A 1 102 ? -4.851 -0.256 10.611 1.00 98.00 102 ASP A CA 1
ATOM 786 C C . ASP A 1 102 ? -4.752 -1.007 9.279 1.00 98.00 102 ASP A C 1
ATOM 788 O O . ASP A 1 102 ? -3.769 -0.858 8.551 1.00 98.00 102 ASP A O 1
ATOM 792 N N . GLU A 1 103 ? -5.812 -1.717 8.882 1.00 97.69 103 GLU A N 1
ATOM 793 C CA . GLU A 1 103 ? -5.881 -2.392 7.585 1.00 97.69 103 GLU A CA 1
ATOM 794 C C . GLU A 1 103 ? -5.709 -1.422 6.413 1.00 97.69 103 GLU A C 1
ATOM 796 O O . GLU A 1 103 ? -4.957 -1.708 5.477 1.00 97.69 103 GLU A O 1
ATOM 801 N N . ALA A 1 104 ? -6.390 -0.273 6.440 1.00 97.88 104 ALA A N 1
ATOM 802 C CA . ALA A 1 104 ? -6.269 0.740 5.397 1.00 97.88 104 ALA A CA 1
ATOM 803 C C . ALA A 1 104 ? -4.838 1.287 5.315 1.00 97.88 104 ALA A C 1
ATOM 805 O O . ALA A 1 104 ? -4.301 1.440 4.217 1.00 97.88 104 ALA A O 1
ATOM 806 N N . THR A 1 105 ? -4.196 1.512 6.461 1.00 98.00 105 THR A N 1
ATOM 807 C CA . THR A 1 105 ? -2.813 1.992 6.546 1.00 98.00 105 THR A CA 1
ATOM 808 C C . THR A 1 105 ? -1.834 0.956 5.997 1.00 98.00 105 THR A C 1
ATOM 810 O O . THR A 1 105 ? -0.984 1.292 5.169 1.00 98.00 105 THR A O 1
ATOM 813 N N . THR A 1 106 ? -1.980 -0.319 6.369 1.00 98.12 106 THR A N 1
ATOM 814 C CA . THR A 1 106 ? -1.157 -1.412 5.833 1.00 98.12 106 THR A CA 1
ATOM 815 C C . THR A 1 106 ? -1.343 -1.572 4.325 1.00 98.12 106 THR A C 1
ATOM 817 O O . THR A 1 106 ? -0.357 -1.692 3.596 1.00 98.12 106 THR A O 1
ATOM 820 N N . ARG A 1 107 ? -2.587 -1.531 3.827 1.00 97.94 107 ARG A N 1
ATOM 821 C CA . ARG A 1 107 ? -2.875 -1.610 2.384 1.00 97.94 107 ARG A CA 1
ATOM 822 C C . ARG A 1 107 ? -2.270 -0.429 1.631 1.00 97.94 107 ARG A C 1
ATOM 824 O O . ARG A 1 107 ? -1.652 -0.640 0.592 1.00 97.94 107 ARG A O 1
ATOM 831 N N . ALA A 1 108 ? -2.405 0.787 2.158 1.00 97.62 108 ALA A N 1
ATOM 832 C CA . ALA A 1 108 ? -1.829 1.985 1.556 1.00 97.62 108 ALA A CA 1
ATOM 833 C C . ALA A 1 108 ? -0.297 1.919 1.506 1.00 97.62 108 ALA A C 1
ATOM 835 O O . ALA A 1 108 ? 0.288 2.236 0.472 1.00 97.62 108 ALA A O 1
ATOM 836 N N . LYS A 1 109 ? 0.351 1.457 2.584 1.00 98.31 109 LYS A N 1
ATOM 837 C CA . LYS A 1 109 ? 1.805 1.256 2.624 1.00 98.31 109 LYS A CA 1
ATOM 838 C C . LYS A 1 109 ? 2.257 0.245 1.568 1.00 98.31 109 LYS A C 1
ATOM 840 O O . LYS A 1 109 ? 3.091 0.582 0.737 1.00 98.31 109 LYS A O 1
ATOM 845 N N . LYS A 1 110 ? 1.638 -0.939 1.531 1.00 98.06 110 LYS A N 1
ATOM 846 C CA . LYS A 1 110 ? 1.967 -1.982 0.548 1.00 98.06 110 LYS A CA 1
ATOM 847 C C . LYS A 1 110 ? 1.751 -1.508 -0.892 1.00 98.06 110 LYS A C 1
ATOM 849 O O . LYS A 1 110 ? 2.561 -1.798 -1.765 1.00 98.06 110 LYS A O 1
ATOM 854 N N . ALA A 1 111 ? 0.669 -0.769 -1.143 1.00 97.75 111 ALA A N 1
ATOM 855 C CA . ALA A 1 111 ? 0.386 -0.208 -2.461 1.00 97.75 111 ALA A CA 1
ATOM 856 C C . ALA A 1 111 ? 1.449 0.812 -2.894 1.00 97.75 111 ALA A C 1
ATOM 858 O O . ALA A 1 111 ? 1.837 0.804 -4.059 1.00 97.75 111 ALA A O 1
ATOM 859 N N . ARG A 1 112 ? 1.938 1.654 -1.971 1.00 97.69 112 ARG A N 1
ATOM 860 C CA . ARG A 1 112 ? 3.048 2.580 -2.241 1.00 97.69 112 ARG A CA 1
ATOM 861 C C . ARG 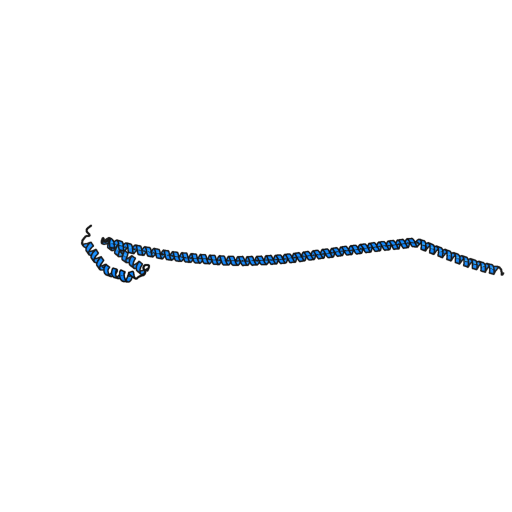A 1 112 ? 4.345 1.841 -2.532 1.00 97.69 112 ARG A C 1
ATOM 863 O O . ARG A 1 112 ? 4.926 2.098 -3.573 1.00 97.69 112 ARG A O 1
ATOM 870 N N . GLU A 1 113 ? 4.728 0.880 -1.694 1.00 97.94 113 GLU A N 1
ATOM 871 C CA . GLU A 1 113 ? 5.936 0.065 -1.906 1.00 97.94 113 GLU A CA 1
ATOM 872 C C . GLU A 1 113 ? 5.900 -0.634 -3.276 1.00 97.94 113 GLU A C 1
ATOM 874 O O . GLU A 1 113 ? 6.845 -0.541 -4.048 1.00 97.94 113 GLU A O 1
ATOM 879 N N . THR A 1 114 ? 4.762 -1.239 -3.639 1.00 97.88 114 THR A N 1
ATOM 880 C CA . THR A 1 114 ? 4.592 -1.880 -4.958 1.00 97.88 114 THR A CA 1
ATOM 881 C C . THR A 1 114 ? 4.639 -0.867 -6.110 1.00 97.88 114 THR A C 1
ATOM 883 O O . THR A 1 114 ? 5.096 -1.188 -7.205 1.00 97.88 114 THR A O 1
ATOM 886 N N . ALA A 1 115 ? 4.110 0.343 -5.915 1.00 97.62 115 ALA A N 1
ATOM 887 C CA . ALA A 1 115 ? 4.144 1.387 -6.936 1.00 97.62 115 ALA A CA 1
ATOM 888 C C . ALA A 1 115 ? 5.561 1.947 -7.132 1.00 97.62 115 ALA A C 1
ATOM 890 O O . ALA A 1 115 ? 5.954 2.191 -8.269 1.00 97.62 115 ALA A O 1
ATOM 891 N N . GLU A 1 116 ? 6.319 2.120 -6.049 1.00 97.69 116 GLU A N 1
ATOM 892 C CA . GLU A 1 116 ? 7.719 2.555 -6.066 1.00 97.69 116 GLU A CA 1
ATOM 893 C C . GLU A 1 116 ? 8.625 1.514 -6.738 1.00 97.69 116 GLU A C 1
ATOM 895 O O . GLU A 1 116 ? 9.431 1.874 -7.596 1.00 97.69 116 GLU A O 1
ATOM 900 N N . GLU A 1 117 ? 8.438 0.228 -6.424 1.00 97.69 117 GLU A N 1
ATOM 901 C CA . GLU A 1 117 ? 9.142 -0.886 -7.075 1.00 97.69 117 GLU A CA 1
ATOM 902 C C . GLU A 1 117 ? 8.890 -0.877 -8.588 1.00 97.69 117 GLU A C 1
ATOM 904 O O . GLU A 1 117 ? 9.822 -0.757 -9.377 1.00 97.69 117 GLU A O 1
ATOM 909 N N . LYS A 1 118 ? 7.618 -0.838 -9.007 1.00 97.62 118 LYS A N 1
ATOM 910 C CA . LYS A 1 118 ? 7.258 -0.780 -10.434 1.00 97.62 118 LYS A CA 1
ATOM 911 C C . LYS A 1 118 ? 7.784 0.461 -11.149 1.00 97.62 118 LYS A C 1
ATOM 913 O O . LYS A 1 118 ? 8.095 0.389 -12.335 1.00 97.62 118 LYS A O 1
ATOM 918 N N . ALA A 1 119 ? 7.820 1.608 -10.473 1.00 97.69 119 ALA A N 1
ATOM 919 C CA . ALA A 1 119 ? 8.362 2.833 -11.050 1.00 97.69 119 ALA A CA 1
ATOM 920 C C . ALA A 1 119 ? 9.877 2.721 -11.268 1.00 97.69 119 ALA A C 1
ATOM 922 O O . ALA A 1 119 ? 10.374 3.178 -12.297 1.00 97.69 119 ALA A O 1
ATOM 923 N N . THR A 1 120 ? 10.581 2.083 -10.332 1.00 97.31 120 THR A N 1
ATOM 924 C CA . THR A 1 120 ? 12.021 1.812 -10.430 1.00 97.31 120 THR A CA 1
ATOM 925 C C . THR A 1 120 ? 12.304 0.822 -11.557 1.00 97.31 120 THR A C 1
ATOM 927 O O . THR A 1 120 ? 13.056 1.156 -12.467 1.00 97.31 120 THR A O 1
ATOM 930 N N . ASP A 1 121 ? 11.600 -0.313 -11.593 1.00 97.44 121 ASP A N 1
ATOM 931 C CA . ASP A 1 121 ? 11.738 -1.317 -12.655 1.00 97.44 121 ASP A CA 1
ATOM 932 C C . ASP A 1 121 ? 11.477 -0.722 -14.046 1.00 97.44 121 ASP A C 1
ATOM 934 O O . ASP A 1 121 ? 12.200 -0.988 -15.007 1.00 97.44 121 ASP A O 1
ATOM 938 N N . ALA A 1 122 ? 10.445 0.119 -14.174 1.00 97.12 122 ALA A N 1
ATOM 939 C CA . ALA A 1 122 ? 10.136 0.789 -15.432 1.00 97.12 122 ALA A CA 1
ATOM 940 C C . ALA A 1 122 ? 11.236 1.779 -15.850 1.00 97.12 122 ALA A C 1
ATOM 942 O O . ALA A 1 122 ? 11.540 1.889 -17.040 1.00 97.12 122 ALA A O 1
ATOM 943 N N . ALA A 1 123 ? 11.832 2.497 -14.893 1.00 97.38 123 ALA A N 1
ATOM 944 C CA . ALA A 1 123 ? 12.940 3.408 -15.158 1.00 97.38 123 ALA A CA 1
ATOM 945 C C . ALA A 1 123 ? 14.200 2.648 -15.598 1.00 97.38 123 ALA A C 1
ATOM 947 O O . ALA A 1 123 ? 14.827 3.037 -16.587 1.00 97.38 123 ALA A O 1
ATOM 948 N N . ASP A 1 124 ? 14.526 1.543 -14.928 1.00 97.75 124 ASP A N 1
ATOM 949 C CA . ASP A 1 124 ? 15.667 0.692 -15.268 1.00 97.75 124 ASP A CA 1
ATOM 950 C C . ASP A 1 124 ? 15.492 0.066 -16.655 1.00 97.75 124 ASP A C 1
ATOM 952 O O . ASP A 1 124 ? 16.382 0.168 -17.504 1.00 97.75 124 ASP A O 1
ATOM 956 N N . GLN A 1 125 ? 14.301 -0.463 -16.951 1.00 97.56 125 GLN A N 1
ATOM 957 C CA . GLN A 1 125 ? 13.984 -1.012 -18.268 1.00 97.56 125 GLN A CA 1
ATOM 958 C C . GLN A 1 125 ? 14.112 0.040 -19.381 1.00 97.56 125 GLN A C 1
ATOM 960 O O . GLN A 1 125 ? 14.595 -0.257 -20.477 1.00 97.56 125 GLN A O 1
ATOM 965 N N . GLU A 1 126 ? 13.693 1.280 -19.122 1.00 96.88 126 GLU A N 1
ATOM 966 C CA . GLU A 1 126 ? 13.828 2.384 -20.074 1.00 96.88 126 GLU A CA 1
ATOM 967 C C . GLU A 1 126 ? 15.300 2.763 -20.306 1.00 96.88 126 GLU A C 1
ATOM 969 O O . GLU A 1 126 ? 15.707 3.024 -21.445 1.00 96.88 126 GLU A O 1
ATOM 974 N N . ILE A 1 127 ? 16.126 2.762 -19.255 1.00 97.50 127 ILE A N 1
ATOM 975 C CA . ILE A 1 127 ? 17.574 2.982 -19.369 1.00 97.50 127 ILE A CA 1
ATOM 976 C C . ILE A 1 127 ? 18.211 1.872 -20.211 1.00 97.50 127 ILE A C 1
ATOM 978 O O . ILE A 1 127 ? 18.939 2.169 -21.164 1.00 97.50 127 ILE A O 1
ATOM 982 N N . GLU A 1 128 ? 17.904 0.607 -19.924 1.00 97.56 128 GLU A N 1
ATOM 983 C CA . GLU A 1 128 ? 18.400 -0.536 -20.694 1.00 97.56 128 GLU A CA 1
ATOM 984 C C . GLU A 1 128 ? 18.008 -0.441 -22.170 1.00 97.56 128 GLU A C 1
ATOM 986 O O . GLU A 1 128 ? 18.850 -0.626 -23.056 1.00 97.56 128 GLU A O 1
ATOM 991 N N . ASN A 1 129 ? 16.755 -0.075 -22.449 1.00 97.56 129 ASN A N 1
ATOM 992 C CA . ASN A 1 129 ? 16.255 0.110 -23.806 1.00 97.56 129 ASN A CA 1
ATOM 993 C C . ASN A 1 129 ? 17.023 1.210 -24.547 1.00 97.56 129 ASN A C 1
ATOM 995 O O . ASN A 1 129 ? 17.423 1.009 -25.698 1.00 97.56 129 ASN A O 1
ATOM 999 N N . LYS A 1 130 ? 17.285 2.350 -23.897 1.00 97.19 130 LYS A N 1
ATOM 1000 C CA . LYS A 1 130 ? 18.079 3.444 -24.481 1.00 97.19 130 LYS A CA 1
ATOM 1001 C C . LYS A 1 130 ? 19.516 3.022 -24.756 1.00 97.19 130 LYS A C 1
ATOM 1003 O O . LYS A 1 130 ? 20.031 3.294 -25.841 1.00 97.19 130 LYS A O 1
ATOM 1008 N N . VAL A 1 131 ? 20.150 2.315 -23.823 1.00 98.00 131 VAL A N 1
ATOM 1009 C CA . VAL A 1 131 ? 21.509 1.786 -24.005 1.00 98.00 131 VAL A CA 1
ATOM 1010 C C . VAL A 1 131 ? 21.548 0.788 -25.164 1.00 98.00 131 VAL A C 1
ATOM 1012 O O . VAL A 1 131 ? 22.422 0.877 -26.029 1.00 98.00 131 VAL A O 1
ATOM 1015 N N . ALA A 1 132 ? 20.589 -0.136 -25.237 1.00 97.81 132 ALA A N 1
ATOM 1016 C CA . ALA A 1 132 ? 20.492 -1.111 -26.319 1.00 97.81 132 ALA A CA 1
ATOM 1017 C C . ALA A 1 132 ? 20.232 -0.443 -27.679 1.00 97.81 132 ALA A C 1
ATOM 1019 O O . ALA A 1 132 ? 20.846 -0.822 -28.682 1.00 97.81 132 ALA A O 1
ATOM 1020 N N . ALA A 1 133 ? 19.363 0.570 -27.727 1.00 97.62 133 ALA A N 1
ATOM 1021 C CA . ALA A 1 133 ? 19.112 1.361 -28.927 1.00 97.62 133 ALA A CA 1
ATOM 1022 C C . ALA A 1 133 ? 20.374 2.111 -29.379 1.00 97.62 133 ALA A C 1
ATOM 1024 O O . ALA A 1 133 ? 20.715 2.061 -30.562 1.00 97.62 133 ALA A O 1
ATOM 1025 N N . GLY A 1 134 ? 21.111 2.720 -28.444 1.00 97.69 134 GLY A N 1
ATOM 1026 C CA . GLY A 1 134 ? 22.395 3.372 -28.705 1.00 97.69 134 GLY A CA 1
ATOM 1027 C C . GLY A 1 134 ? 23.437 2.409 -29.277 1.00 97.69 134 GLY A C 1
ATOM 1028 O O . GLY A 1 134 ? 24.029 2.691 -30.317 1.00 97.69 134 GLY A O 1
ATOM 1029 N N . LYS A 1 135 ? 23.594 1.221 -28.676 1.00 97.94 135 LYS A N 1
ATOM 1030 C CA . LYS A 1 135 ? 24.490 0.165 -29.186 1.00 97.94 135 LYS A CA 1
ATOM 1031 C C . LYS A 1 135 ? 24.109 -0.281 -30.600 1.00 97.94 135 LYS A C 1
ATOM 1033 O O . LYS A 1 135 ? 24.975 -0.390 -31.464 1.00 97.94 135 LYS A O 1
ATOM 1038 N N . LYS A 1 136 ? 22.815 -0.495 -30.867 1.00 97.69 136 LYS A N 1
ATOM 1039 C CA . LYS A 1 136 ? 22.317 -0.850 -32.209 1.00 97.69 136 LYS A CA 1
ATOM 1040 C C . LYS A 1 136 ? 22.569 0.264 -33.227 1.00 97.69 136 LYS A C 1
ATOM 1042 O O . LYS A 1 136 ? 22.912 -0.030 -34.370 1.00 97.69 136 LYS A O 1
ATOM 1047 N N . ALA A 1 137 ? 22.396 1.526 -32.837 1.00 97.38 137 ALA A N 1
ATOM 1048 C CA . ALA A 1 137 ? 22.678 2.667 -33.701 1.00 97.38 137 ALA A CA 1
ATOM 1049 C C . ALA A 1 137 ? 24.176 2.771 -34.030 1.00 97.38 137 ALA A C 1
ATOM 1051 O O . ALA A 1 137 ? 24.520 2.920 -35.200 1.00 97.38 137 ALA A O 1
ATOM 1052 N N . ALA A 1 138 ? 25.053 2.606 -33.034 1.00 97.25 138 ALA A N 1
ATOM 1053 C CA . ALA A 1 138 ? 26.502 2.593 -33.226 1.00 97.25 138 ALA A CA 1
ATOM 1054 C C . ALA A 1 138 ? 26.949 1.454 -34.158 1.00 97.25 138 ALA A C 1
ATOM 1056 O O . ALA A 1 138 ? 27.671 1.701 -35.118 1.00 97.25 138 ALA A O 1
ATOM 1057 N N . ALA A 1 139 ? 26.441 0.234 -33.955 1.00 97.81 139 ALA A N 1
ATOM 1058 C CA . ALA A 1 139 ? 26.746 -0.903 -34.826 1.00 97.81 139 ALA A CA 1
ATOM 1059 C C . ALA A 1 139 ? 26.319 -0.661 -36.287 1.00 97.81 139 ALA A C 1
ATOM 1061 O O . ALA A 1 139 ? 27.042 -1.009 -37.215 1.00 97.81 139 ALA A O 1
ATOM 1062 N N . ARG A 1 140 ? 25.158 -0.025 -36.505 1.00 97.88 140 ARG A N 1
ATOM 1063 C CA . ARG A 1 140 ? 24.698 0.352 -37.853 1.00 97.88 140 ARG A CA 1
ATOM 1064 C C . ARG A 1 140 ? 25.568 1.428 -38.492 1.00 97.88 140 ARG A C 1
ATOM 1066 O O . ARG A 1 140 ? 25.726 1.420 -39.708 1.00 97.88 140 ARG A O 1
ATOM 1073 N N . LEU A 1 141 ? 26.064 2.381 -37.706 1.00 97.69 141 LEU A N 1
ATOM 1074 C CA . LEU A 1 141 ? 26.971 3.407 -38.211 1.00 97.69 141 LEU A CA 1
ATOM 1075 C C . LEU A 1 141 ? 28.297 2.779 -38.649 1.00 97.69 141 LEU A C 1
ATOM 1077 O O . LEU A 1 141 ? 28.771 3.094 -39.735 1.00 97.69 141 LEU A O 1
ATOM 1081 N N . GLU A 1 142 ? 28.832 1.854 -37.852 1.00 97.12 142 GLU A N 1
ATOM 1082 C CA . GLU A 1 142 ? 30.077 1.151 -38.167 1.00 97.12 142 GLU A CA 1
ATOM 1083 C C . GLU A 1 142 ? 29.942 0.270 -39.418 1.00 97.12 142 GLU A C 1
ATOM 1085 O O . GLU A 1 142 ? 30.763 0.373 -40.324 1.00 97.12 142 GLU A O 1
ATOM 1090 N N . ASP A 1 143 ? 28.858 -0.507 -39.544 1.00 97.56 143 ASP A N 1
ATOM 1091 C CA . ASP A 1 143 ? 28.568 -1.289 -40.762 1.00 97.56 143 ASP A CA 1
ATOM 1092 C C . ASP A 1 143 ? 28.455 -0.386 -42.001 1.00 97.56 143 ASP A C 1
ATOM 1094 O O . ASP A 1 143 ? 28.991 -0.702 -43.061 1.00 97.56 143 ASP A O 1
ATOM 1098 N N . ARG A 1 144 ? 27.811 0.783 -41.881 1.00 97.44 144 ARG A N 1
ATOM 1099 C CA . ARG A 1 144 ? 27.740 1.748 -42.989 1.00 97.44 144 ARG A CA 1
ATOM 1100 C C . ARG A 1 144 ? 29.102 2.325 -43.352 1.00 97.44 144 ARG A C 1
ATOM 1102 O O . ARG A 1 144 ? 29.356 2.507 -44.539 1.00 97.44 144 ARG A O 1
ATOM 1109 N N . LYS A 1 145 ? 29.943 2.625 -42.359 1.00 97.19 145 LYS A N 1
ATOM 1110 C CA . LYS A 1 145 ? 31.295 3.142 -42.578 1.00 97.19 145 LYS A CA 1
ATOM 1111 C C . LYS A 1 145 ? 32.153 2.103 -43.299 1.00 97.19 145 LYS A C 1
ATOM 1113 O O . LYS A 1 145 ? 32.656 2.403 -44.371 1.00 97.19 145 LYS A O 1
ATOM 1118 N N . SER A 1 146 ? 32.187 0.870 -42.795 1.00 97.06 146 SER A N 1
ATOM 1119 C CA . SER A 1 146 ? 32.909 -0.237 -43.430 1.00 97.06 146 SER A CA 1
ATOM 1120 C C . SER A 1 146 ? 32.453 -0.472 -44.873 1.00 97.06 146 SER A C 1
ATOM 1122 O O . SER A 1 146 ? 33.288 -0.583 -45.761 1.00 97.06 146 SER A O 1
ATOM 1124 N N . ARG A 1 147 ? 31.143 -0.451 -45.154 1.00 97.19 147 ARG A N 1
ATOM 1125 C CA . ARG A 1 147 ? 30.649 -0.570 -46.539 1.00 97.19 147 ARG A CA 1
ATOM 1126 C C . ARG A 1 147 ? 31.058 0.601 -47.426 1.00 97.19 147 ARG A C 1
ATOM 1128 O O . ARG A 1 147 ? 31.261 0.405 -48.620 1.00 97.19 147 ARG A O 1
ATOM 1135 N N . ALA A 1 148 ? 31.093 1.818 -46.886 1.00 97.00 148 ALA A N 1
ATOM 1136 C CA . ALA A 1 148 ? 31.524 2.987 -47.641 1.00 97.00 148 ALA A CA 1
ATOM 1137 C C . ALA A 1 148 ? 33.016 2.894 -47.988 1.00 97.00 148 ALA A C 1
ATOM 1139 O O . ALA A 1 148 ? 33.369 3.160 -49.137 1.00 97.00 148 ALA A O 1
ATOM 1140 N N . ASP A 1 149 ? 33.839 2.450 -47.036 1.00 97.50 149 ASP A N 1
ATOM 1141 C CA . ASP A 1 149 ? 35.270 2.206 -47.228 1.00 97.50 149 ASP A CA 1
ATOM 1142 C C . ASP A 1 149 ? 35.489 1.098 -48.280 1.00 97.50 149 ASP A C 1
ATOM 1144 O O . ASP A 1 149 ? 36.152 1.339 -49.284 1.00 97.50 149 ASP A O 1
ATOM 1148 N N . ASP A 1 150 ? 34.792 -0.043 -48.175 1.00 97.44 150 ASP A N 1
ATOM 1149 C CA . ASP A 1 150 ? 34.855 -1.129 -49.172 1.00 97.44 150 ASP A CA 1
ATOM 1150 C C . ASP A 1 150 ? 34.468 -0.665 -50.589 1.00 97.44 150 ASP A C 1
ATOM 1152 O O . ASP A 1 150 ? 35.015 -1.124 -51.596 1.00 97.44 150 ASP A O 1
ATOM 1156 N N . ILE A 1 151 ? 33.459 0.209 -50.697 1.00 97.50 151 ILE A N 1
ATOM 1157 C CA . ILE A 1 151 ? 33.037 0.780 -51.982 1.00 97.50 151 ILE A CA 1
ATOM 1158 C C . ILE A 1 151 ? 34.108 1.735 -52.512 1.00 97.50 151 ILE A C 1
ATOM 1160 O O . ILE A 1 151 ? 34.371 1.727 -53.716 1.00 97.50 151 ILE A O 1
ATOM 1164 N N . ALA A 1 152 ? 34.704 2.562 -51.653 1.00 96.81 152 ALA A N 1
ATOM 1165 C CA . ALA A 1 152 ? 35.770 3.476 -52.040 1.00 96.81 152 ALA A CA 1
ATOM 1166 C C . ALA A 1 152 ? 36.994 2.703 -52.549 1.00 96.81 152 ALA A C 1
ATOM 1168 O O . ALA A 1 152 ? 37.446 2.978 -53.662 1.00 96.81 152 ALA A O 1
ATOM 1169 N N . ASP A 1 153 ? 37.434 1.678 -51.820 1.00 97.00 153 ASP A N 1
ATOM 1170 C CA . ASP A 1 153 ? 38.562 0.823 -52.198 1.00 97.00 153 ASP A CA 1
ATOM 1171 C C . ASP A 1 153 ? 38.320 0.145 -53.549 1.00 97.00 153 ASP A C 1
ATOM 1173 O O . ASP A 1 153 ? 39.149 0.236 -54.454 1.00 97.00 153 ASP A O 1
ATOM 1177 N N . LYS A 1 154 ? 37.128 -0.430 -53.763 1.00 96.94 154 LYS A N 1
ATOM 1178 C CA . LYS A 1 154 ? 36.758 -1.019 -55.064 1.00 96.94 154 LYS A CA 1
ATOM 1179 C C . LYS A 1 154 ? 36.819 -0.011 -56.210 1.00 96.94 154 LYS A C 1
ATOM 1181 O O . LYS A 1 154 ? 37.201 -0.379 -57.319 1.00 96.94 154 LYS A O 1
ATOM 1186 N N . ARG A 1 155 ? 36.424 1.245 -55.976 1.00 97.00 155 ARG A N 1
ATOM 1187 C CA . ARG A 1 155 ? 36.481 2.298 -57.005 1.00 97.00 155 ARG A CA 1
ATOM 1188 C C . ARG A 1 155 ? 37.913 2.733 -57.290 1.00 97.00 155 ARG A C 1
ATOM 1190 O O . ARG A 1 155 ? 38.218 2.971 -58.454 1.00 97.00 155 ARG A O 1
ATOM 1197 N N . ILE A 1 156 ? 38.767 2.808 -56.268 1.00 97.38 156 ILE A N 1
ATOM 1198 C CA . ILE A 1 156 ? 40.198 3.093 -56.431 1.00 97.38 156 ILE A CA 1
ATOM 1199 C C . ILE A 1 156 ? 40.847 1.984 -57.259 1.00 97.38 156 ILE A C 1
ATOM 1201 O O . ILE A 1 156 ? 41.400 2.277 -58.315 1.00 97.38 156 ILE A O 1
ATOM 1205 N N . SER A 1 157 ? 40.679 0.718 -56.867 1.00 95.38 157 SER A N 1
ATOM 1206 C CA . SER A 1 157 ? 41.260 -0.411 -57.603 1.00 95.38 157 SER A CA 1
ATOM 1207 C C . SER A 1 157 ? 40.749 -0.504 -59.043 1.00 95.38 157 SER A C 1
ATOM 1209 O O . SER A 1 157 ? 41.523 -0.782 -59.953 1.00 95.38 157 SER A O 1
ATOM 1211 N N . ALA A 1 158 ? 39.460 -0.237 -59.285 1.00 96.19 158 ALA A N 1
ATOM 1212 C CA . ALA A 1 158 ? 38.917 -0.207 -60.643 1.00 96.19 158 ALA A CA 1
ATOM 1213 C C . ALA A 1 158 ? 39.527 0.924 -61.491 1.00 96.19 158 ALA A C 1
ATOM 1215 O O . ALA A 1 158 ? 39.845 0.706 -62.658 1.00 96.19 158 ALA A O 1
ATOM 1216 N N . ALA A 1 159 ? 39.717 2.114 -60.911 1.00 96.25 159 ALA A N 1
ATOM 1217 C CA . ALA A 1 159 ? 40.341 3.242 -61.600 1.00 96.25 159 ALA A CA 1
ATOM 1218 C C . ALA A 1 159 ? 41.833 2.999 -61.884 1.00 96.25 159 ALA A C 1
ATOM 1220 O O . ALA A 1 159 ? 42.322 3.369 -62.952 1.00 96.25 159 ALA A O 1
ATOM 1221 N N . GLU A 1 160 ? 42.556 2.364 -60.959 1.00 96.00 160 GLU A N 1
ATOM 1222 C CA . GLU A 1 160 ? 43.953 1.963 -61.153 1.00 96.00 160 GLU A CA 1
ATOM 1223 C C . GLU A 1 160 ? 44.087 0.914 -62.260 1.00 96.00 160 GLU A C 1
ATOM 1225 O O . GLU A 1 160 ? 44.895 1.101 -63.168 1.00 96.00 160 GLU A O 1
ATOM 1230 N N . ALA A 1 161 ? 43.235 -0.115 -62.259 1.00 95.62 161 ALA A N 1
ATOM 1231 C CA . ALA A 1 161 ? 43.207 -1.123 -63.317 1.00 95.62 161 ALA A CA 1
ATOM 1232 C C . ALA A 1 161 ? 42.868 -0.514 -64.689 1.00 95.62 161 ALA A C 1
ATOM 1234 O O . ALA A 1 161 ? 43.485 -0.860 -65.695 1.00 95.62 161 ALA A O 1
ATOM 1235 N N . GLU A 1 162 ? 41.922 0.432 -64.752 1.00 95.69 162 GLU A N 1
ATOM 1236 C CA . GLU A 1 162 ? 41.607 1.149 -65.994 1.00 95.69 162 GLU A CA 1
ATOM 1237 C C . GLU A 1 162 ? 42.796 1.996 -66.474 1.00 95.69 162 GLU A C 1
ATOM 1239 O O . GLU A 1 162 ? 43.089 2.045 -67.672 1.00 95.69 162 GLU A O 1
ATOM 1244 N N . ARG A 1 163 ? 43.505 2.655 -65.550 1.00 95.12 163 ARG A N 1
ATOM 1245 C CA . ARG A 1 163 ? 44.712 3.425 -65.868 1.00 95.12 163 ARG A CA 1
ATOM 1246 C C . ARG A 1 163 ? 45.817 2.522 -66.414 1.00 95.12 163 ARG A C 1
ATOM 1248 O O . ARG A 1 163 ? 46.432 2.881 -67.413 1.00 95.12 163 ARG A O 1
ATOM 1255 N N . GLU A 1 164 ? 46.057 1.376 -65.789 1.00 95.44 164 GLU A N 1
ATOM 1256 C CA . GLU A 1 164 ? 47.060 0.399 -66.224 1.00 95.44 164 GLU A CA 1
ATOM 1257 C C . GLU A 1 164 ? 46.714 -0.201 -67.597 1.00 95.44 164 GLU A C 1
ATOM 1259 O O . GLU A 1 164 ? 47.563 -0.260 -68.489 1.00 95.44 164 GLU A O 1
ATOM 1264 N N . ALA A 1 165 ? 45.442 -0.536 -67.832 1.00 95.50 165 ALA A N 1
ATOM 1265 C CA . ALA A 1 165 ? 44.964 -0.988 -69.138 1.00 95.50 165 ALA A CA 1
ATOM 1266 C C . ALA A 1 165 ? 45.176 0.076 -70.234 1.00 95.50 165 ALA A C 1
ATOM 1268 O O . ALA A 1 165 ? 45.620 -0.238 -71.335 1.00 95.50 165 ALA A O 1
ATOM 1269 N N . LYS A 1 166 ? 44.921 1.356 -69.933 1.00 94.69 166 LYS A N 1
ATOM 1270 C CA . LYS A 1 166 ? 45.184 2.458 -70.875 1.00 94.69 166 LYS A CA 1
ATOM 1271 C C . LYS A 1 166 ? 46.674 2.655 -71.145 1.00 94.69 166 LYS A C 1
ATOM 1273 O O . LYS A 1 166 ? 47.043 2.891 -72.291 1.00 94.69 166 LYS A O 1
ATOM 1278 N N . LEU A 1 167 ? 47.522 2.568 -70.118 1.00 94.50 167 LEU A N 1
ATOM 1279 C CA . LEU A 1 167 ? 48.975 2.684 -70.279 1.00 94.50 167 LEU A CA 1
ATOM 1280 C C . LEU A 1 167 ? 49.524 1.556 -71.156 1.00 94.50 167 LEU A C 1
ATOM 1282 O O . LEU A 1 167 ? 50.220 1.841 -72.124 1.00 94.50 167 LEU A O 1
ATOM 1286 N N . SER A 1 168 ? 49.131 0.310 -70.892 1.00 93.19 168 SER A N 1
ATOM 1287 C CA . SER A 1 168 ? 49.538 -0.833 -71.721 1.00 93.19 168 SER A CA 1
ATOM 1288 C C . SER A 1 168 ? 49.036 -0.729 -73.168 1.00 93.19 168 SER A C 1
ATOM 1290 O O . SER A 1 168 ? 49.759 -1.084 -74.098 1.00 93.19 168 SER A O 1
ATOM 1292 N N . GLU A 1 169 ? 47.835 -0.186 -73.405 1.00 93.88 169 GLU A N 1
ATOM 1293 C CA . GLU A 1 169 ? 47.361 0.082 -74.768 1.00 93.88 169 GLU A CA 1
ATOM 1294 C C . GLU A 1 169 ? 48.209 1.151 -75.475 1.00 93.88 169 GLU A C 1
ATOM 1296 O O . GLU A 1 169 ? 48.531 0.988 -76.654 1.00 93.88 169 GLU A O 1
ATOM 1301 N N . VAL A 1 170 ? 48.582 2.226 -74.770 1.00 92.75 170 VAL A N 1
ATOM 1302 C CA . VAL A 1 170 ? 49.468 3.276 -75.300 1.00 92.75 170 VAL A CA 1
ATOM 1303 C C . VAL A 1 170 ? 50.847 2.706 -75.621 1.00 92.75 170 VAL A C 1
ATOM 1305 O O . VAL A 1 170 ? 51.323 2.907 -76.733 1.00 92.75 170 VAL A O 1
ATOM 1308 N N . GLU A 1 171 ? 51.456 1.949 -74.707 1.00 92.19 171 GLU A N 1
ATOM 1309 C CA . GLU A 1 171 ? 52.757 1.301 -74.923 1.00 92.19 171 GLU A CA 1
ATOM 1310 C C . GLU A 1 171 ? 52.726 0.357 -76.125 1.00 92.19 171 GLU A C 1
ATOM 1312 O O . GLU A 1 171 ? 53.621 0.400 -76.971 1.00 92.19 171 GLU A O 1
ATOM 1317 N N . ARG A 1 172 ? 51.662 -0.445 -76.259 1.00 92.81 172 ARG A N 1
ATOM 1318 C CA . ARG A 1 172 ? 51.474 -1.315 -77.422 1.00 92.81 172 ARG A CA 1
ATOM 1319 C C . ARG A 1 172 ? 51.379 -0.506 -78.715 1.00 92.81 172 ARG A C 1
ATOM 1321 O O . ARG A 1 172 ? 52.062 -0.836 -79.678 1.00 92.81 172 ARG A O 1
ATOM 1328 N N . ARG A 1 173 ? 50.576 0.564 -78.742 1.00 91.69 173 ARG A N 1
ATOM 1329 C CA . ARG A 1 173 ? 50.458 1.438 -79.924 1.00 91.69 173 ARG A CA 1
ATOM 1330 C C . ARG A 1 173 ? 51.775 2.131 -80.261 1.00 91.69 173 ARG A C 1
ATOM 1332 O O . ARG A 1 173 ? 52.090 2.288 -81.436 1.00 91.69 173 ARG A O 1
ATOM 1339 N N . GLU A 1 174 ? 52.550 2.541 -79.261 1.00 88.31 174 GLU A N 1
ATOM 1340 C CA . GLU A 1 174 ? 53.885 3.094 -79.484 1.00 88.31 174 GLU A CA 1
ATOM 1341 C C . GLU A 1 174 ? 54.850 2.058 -80.062 1.00 88.31 174 GLU A C 1
ATOM 1343 O O . GLU A 1 174 ? 55.626 2.397 -80.954 1.00 88.31 174 GLU A O 1
ATOM 1348 N N . ALA A 1 175 ? 54.818 0.817 -79.572 1.00 87.12 175 ALA A N 1
ATOM 1349 C CA . ALA A 1 175 ? 55.637 -0.268 -80.100 1.00 87.12 175 ALA A CA 1
ATOM 1350 C C . ALA A 1 175 ? 55.261 -0.592 -81.554 1.00 87.12 175 ALA A C 1
ATOM 1352 O O . ALA A 1 175 ? 56.138 -0.626 -82.414 1.00 87.12 175 ALA A O 1
ATOM 1353 N N . GLU A 1 176 ? 53.963 -0.728 -81.849 1.00 87.94 176 GLU A N 1
ATOM 1354 C CA . GLU A 1 176 ? 53.438 -0.926 -83.208 1.00 87.94 176 GLU A CA 1
ATOM 1355 C C . GLU A 1 176 ? 53.837 0.226 -84.149 1.00 87.94 176 GLU A C 1
ATOM 1357 O O . GLU A 1 176 ? 54.227 -0.015 -85.287 1.00 87.94 176 GLU A O 1
ATOM 1362 N N . ALA A 1 177 ? 53.805 1.479 -83.680 1.00 84.62 177 ALA A N 1
ATOM 1363 C CA . ALA A 1 177 ? 54.224 2.636 -84.474 1.00 84.62 177 ALA A CA 1
ATOM 1364 C C . ALA A 1 177 ? 55.749 2.719 -84.685 1.00 84.62 177 ALA A C 1
ATOM 1366 O O . ALA A 1 177 ? 56.200 3.276 -85.687 1.00 84.62 177 ALA A O 1
ATOM 1367 N N . LYS A 1 178 ? 56.554 2.197 -83.749 1.00 83.69 178 LYS A N 1
ATOM 1368 C CA . LYS A 1 178 ? 58.024 2.153 -83.854 1.00 83.69 178 LYS A CA 1
ATOM 1369 C C . LYS A 1 178 ? 58.514 0.984 -84.717 1.00 83.69 178 LYS A C 1
ATOM 1371 O O . LYS A 1 178 ? 59.547 1.151 -85.355 1.00 83.69 178 LYS A O 1
ATOM 1376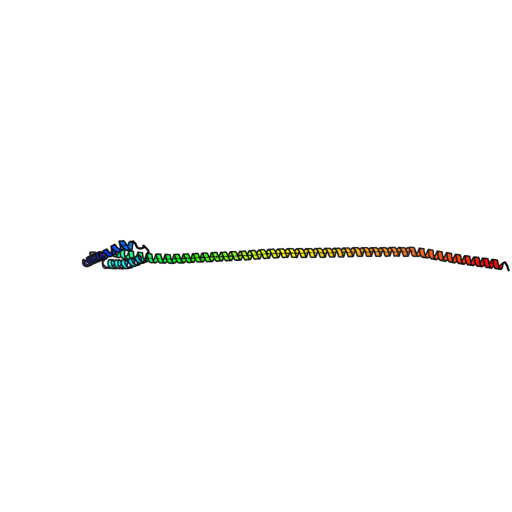 N N . ALA A 1 179 ? 57.772 -0.124 -84.788 1.00 83.06 179 ALA A N 1
ATOM 1377 C CA . ALA A 1 179 ? 58.120 -1.334 -85.541 1.00 83.06 179 ALA A CA 1
ATOM 1378 C C . ALA A 1 179 ? 58.535 -1.100 -87.013 1.00 83.06 179 ALA A C 1
ATOM 1380 O O . ALA A 1 179 ? 59.635 -1.512 -87.376 1.00 83.06 179 ALA A O 1
ATOM 1381 N N . PRO A 1 180 ? 57.761 -0.382 -87.858 1.00 80.38 180 PRO A N 1
ATOM 1382 C CA . PRO A 1 180 ? 58.178 -0.143 -89.242 1.00 80.38 180 PRO A CA 1
ATOM 1383 C C . PRO A 1 180 ? 59.444 0.716 -89.313 1.00 80.38 180 PRO A C 1
ATOM 1385 O O . PRO A 1 180 ? 60.283 0.531 -90.183 1.00 80.38 180 PRO A O 1
ATOM 1388 N N . ARG A 1 181 ? 59.627 1.637 -88.359 1.00 76.56 181 ARG A N 1
ATOM 1389 C CA . ARG A 1 181 ? 60.821 2.484 -88.296 1.00 76.56 181 ARG A CA 1
ATOM 1390 C C . ARG A 1 181 ? 62.061 1.690 -87.888 1.00 76.56 181 ARG A C 1
ATOM 1392 O O . ARG A 1 181 ? 63.152 2.024 -88.330 1.00 76.56 181 ARG A O 1
ATOM 1399 N N . THR A 1 182 ? 61.914 0.687 -87.023 1.00 78.50 182 THR A N 1
ATOM 1400 C CA . THR A 1 182 ? 63.009 -0.230 -86.681 1.00 78.50 182 THR A CA 1
ATOM 1401 C C . THR A 1 182 ? 63.343 -1.154 -87.846 1.00 78.50 182 THR A C 1
ATOM 1403 O O . THR A 1 182 ? 64.521 -1.273 -88.156 1.00 78.50 182 THR A O 1
ATOM 1406 N N . GLU A 1 183 ? 62.342 -1.697 -88.548 1.00 78.44 183 GLU A N 1
ATOM 1407 C CA . GLU A 1 183 ? 62.551 -2.491 -89.771 1.00 78.44 183 GLU A CA 1
ATOM 1408 C C . GLU A 1 183 ? 63.270 -1.669 -90.853 1.00 78.44 183 GLU A C 1
ATOM 1410 O O . GLU A 1 183 ? 64.265 -2.116 -91.404 1.00 78.44 183 GLU A O 1
ATOM 1415 N N . GLU A 1 184 ? 62.858 -0.417 -91.093 1.00 78.69 184 GLU A N 1
ATOM 1416 C CA . GLU A 1 184 ? 63.538 0.477 -92.045 1.00 78.69 184 GLU A CA 1
ATOM 1417 C C . GLU A 1 184 ? 65.005 0.754 -91.672 1.00 78.69 184 GLU A C 1
ATOM 1419 O O . GLU A 1 184 ? 65.848 0.920 -92.557 1.00 78.69 184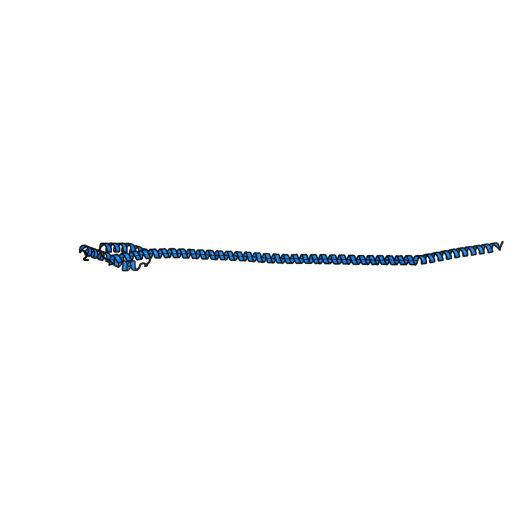 GLU A O 1
ATOM 1424 N N . ILE A 1 185 ? 65.320 0.837 -90.374 1.00 78.31 185 ILE A N 1
ATOM 1425 C CA . ILE A 1 185 ? 66.693 1.034 -89.890 1.00 78.31 185 ILE A CA 1
ATOM 1426 C C . ILE A 1 185 ? 67.520 -0.244 -90.075 1.00 78.31 185 ILE A C 1
ATOM 1428 O O . ILE A 1 185 ? 68.675 -0.145 -90.489 1.00 78.31 185 ILE A O 1
ATOM 1432 N N . GLU A 1 186 ? 66.951 -1.416 -89.791 1.00 81.38 186 GLU A N 1
ATOM 1433 C CA . GLU A 1 186 ? 67.604 -2.715 -89.997 1.00 81.38 186 GLU A CA 1
ATOM 1434 C C . GLU A 1 186 ? 67.863 -2.975 -91.489 1.00 81.38 186 GLU A C 1
ATOM 1436 O O . GLU A 1 186 ? 69.010 -3.206 -91.868 1.00 81.38 186 GLU A O 1
ATOM 1441 N N . ASP A 1 187 ? 66.859 -2.784 -92.351 1.00 81.88 187 ASP A N 1
ATOM 1442 C CA . ASP A 1 187 ? 66.986 -2.869 -93.814 1.00 81.88 187 ASP A CA 1
ATOM 1443 C C . ASP A 1 187 ? 68.062 -1.914 -94.362 1.00 81.88 187 ASP A C 1
ATOM 1445 O O . ASP A 1 187 ? 68.776 -2.219 -95.324 1.00 81.88 187 ASP A O 1
ATOM 1449 N N . ALA A 1 188 ? 68.156 -0.701 -93.806 1.00 80.00 188 ALA A N 1
ATOM 1450 C CA . ALA A 1 188 ? 69.174 0.267 -94.203 1.00 80.00 188 ALA A CA 1
ATOM 1451 C C . ALA A 1 188 ? 70.578 -0.154 -93.743 1.00 80.00 188 ALA A C 1
ATOM 1453 O O . ALA A 1 188 ? 71.543 0.080 -94.473 1.00 80.00 188 ALA A O 1
ATOM 1454 N N . ALA A 1 189 ? 70.699 -0.766 -92.563 1.00 80.12 189 ALA A N 1
ATOM 1455 C CA . ALA A 1 189 ? 71.959 -1.297 -92.057 1.00 80.12 189 ALA A CA 1
ATOM 1456 C C . ALA A 1 189 ? 72.448 -2.488 -92.899 1.00 80.12 189 ALA A C 1
ATOM 1458 O O . ALA A 1 189 ? 73.609 -2.486 -93.304 1.00 80.12 189 ALA A O 1
ATOM 1459 N N . GLU A 1 190 ? 71.564 -3.425 -93.252 1.00 83.94 190 GLU A N 1
ATOM 1460 C CA . GLU A 1 190 ? 71.883 -4.568 -94.122 1.00 83.94 190 GLU A CA 1
ATOM 1461 C C . GLU A 1 190 ? 72.366 -4.096 -95.503 1.00 83.94 190 GLU A C 1
ATOM 1463 O O . GLU A 1 190 ? 73.412 -4.516 -95.989 1.00 83.94 190 GLU A O 1
ATOM 1468 N N . LYS A 1 191 ? 71.694 -3.102 -96.103 1.00 84.06 191 LYS A N 1
ATOM 1469 C CA . LYS A 1 191 ? 72.142 -2.504 -97.376 1.00 84.06 191 LYS A CA 1
ATOM 1470 C C . LYS A 1 191 ? 73.511 -1.833 -97.287 1.00 84.06 191 LYS A C 1
ATOM 1472 O O . LYS A 1 191 ? 74.228 -1.784 -98.289 1.00 84.06 191 LYS A O 1
ATOM 1477 N N . LEU A 1 192 ? 73.854 -1.250 -96.137 1.00 82.44 192 LEU A N 1
ATOM 1478 C CA . LEU A 1 192 ? 75.174 -0.659 -95.915 1.00 82.44 192 LEU A CA 1
ATOM 1479 C C . LEU A 1 192 ? 76.253 -1.739 -95.770 1.00 82.44 192 LEU A C 1
ATOM 1481 O O . LEU A 1 192 ? 77.352 -1.543 -96.286 1.00 82.44 192 LEU A O 1
ATOM 1485 N N . GLU A 1 193 ? 75.938 -2.860 -95.124 1.00 82.50 193 GLU A N 1
ATOM 1486 C CA . GLU A 1 193 ? 76.822 -4.024 -95.005 1.00 82.50 193 GLU A CA 1
ATOM 1487 C C . GLU A 1 193 ? 77.067 -4.682 -96.372 1.00 82.50 193 GLU A C 1
ATOM 1489 O O . GLU A 1 193 ? 78.218 -4.795 -96.790 1.00 82.50 193 GLU A O 1
ATOM 1494 N N . ASP A 1 194 ? 76.010 -4.945 -97.147 1.00 81.50 194 ASP A N 1
ATOM 1495 C CA . ASP A 1 194 ? 76.091 -5.423 -98.537 1.00 81.50 194 ASP A CA 1
ATOM 1496 C C . ASP A 1 194 ? 76.944 -4.504 -99.425 1.00 81.50 194 ASP A C 1
ATOM 1498 O O . ASP A 1 194 ? 77.672 -4.942 -100.323 1.00 81.50 194 ASP A O 1
ATOM 1502 N N . ALA A 1 195 ? 76.812 -3.187 -99.238 1.00 81.06 195 ALA A N 1
ATOM 1503 C CA . ALA A 1 195 ? 77.592 -2.208 -99.982 1.00 81.06 195 ALA A CA 1
ATOM 1504 C C . ALA A 1 195 ? 79.067 -2.215 -99.559 1.00 81.06 195 ALA A C 1
ATOM 1506 O O . ALA A 1 195 ? 79.932 -2.020 -100.414 1.00 81.06 195 ALA A O 1
ATOM 1507 N N . ALA A 1 196 ? 79.360 -2.432 -98.275 1.00 80.12 196 ALA A N 1
ATOM 1508 C CA . ALA A 1 196 ? 80.721 -2.585 -97.777 1.00 80.12 196 ALA A CA 1
ATOM 1509 C C . ALA A 1 196 ? 81.366 -3.872 -98.311 1.00 80.12 196 ALA A C 1
ATOM 1511 O O . ALA A 1 196 ? 82.468 -3.803 -98.844 1.00 80.12 196 ALA A O 1
ATOM 1512 N N . GLU A 1 197 ? 80.654 -5.001 -98.301 1.00 79.62 197 GLU A N 1
ATOM 1513 C CA . GLU A 1 197 ? 81.148 -6.267 -98.857 1.00 79.62 197 GLU A CA 1
ATOM 1514 C C . GLU A 1 197 ? 81.439 -6.148 -100.360 1.00 79.62 197 GLU A C 1
ATOM 1516 O O . GLU A 1 197 ? 82.511 -6.529 -100.825 1.00 79.62 197 GLU A O 1
ATOM 1521 N N . LYS A 1 198 ? 80.545 -5.510 -101.128 1.00 80.19 198 LYS A N 1
ATOM 1522 C CA . LYS A 1 198 ? 80.792 -5.227 -102.554 1.00 80.19 198 LYS A CA 1
ATOM 1523 C C . LYS A 1 198 ? 81.991 -4.311 -102.781 1.00 80.19 198 LYS A C 1
ATOM 1525 O O . LYS A 1 198 ? 82.643 -4.426 -103.818 1.00 80.19 198 LYS A O 1
ATOM 1530 N N . ARG A 1 199 ? 82.264 -3.376 -101.866 1.00 74.25 199 ARG A N 1
ATOM 1531 C CA . ARG A 1 199 ? 83.463 -2.530 -101.937 1.00 74.25 199 ARG A CA 1
ATOM 1532 C C . ARG A 1 199 ? 84.721 -3.335 -101.643 1.00 74.25 199 ARG A C 1
ATOM 1534 O O . ARG A 1 199 ? 85.660 -3.221 -102.419 1.00 74.25 199 ARG A O 1
ATOM 1541 N N . ASP A 1 200 ? 84.709 -4.177 -100.618 1.00 80.00 200 ASP A N 1
ATOM 1542 C CA . ASP A 1 200 ? 85.826 -5.067 -100.292 1.00 80.00 200 ASP A CA 1
ATOM 1543 C C . ASP A 1 200 ? 86.109 -6.061 -101.431 1.00 80.00 200 ASP A C 1
ATOM 1545 O O . ASP A 1 200 ? 87.263 -6.295 -101.786 1.00 80.00 200 ASP A O 1
ATOM 1549 N N . ASP A 1 201 ? 85.072 -6.621 -102.059 1.00 75.44 201 ASP A N 1
ATOM 1550 C CA . ASP A 1 201 ? 85.213 -7.493 -103.228 1.00 75.44 201 ASP A CA 1
ATOM 1551 C C . ASP A 1 201 ? 85.733 -6.736 -104.457 1.00 75.44 201 ASP A C 1
ATOM 1553 O O . ASP A 1 201 ? 86.551 -7.267 -105.211 1.00 75.44 201 ASP A O 1
ATOM 1557 N N . ALA A 1 202 ? 85.298 -5.489 -104.665 1.00 73.69 202 ALA A N 1
ATOM 1558 C CA . ALA A 1 202 ? 85.821 -4.635 -105.727 1.00 73.69 202 ALA A CA 1
ATOM 1559 C C . ALA A 1 202 ? 87.288 -4.246 -105.485 1.00 73.69 202 ALA A C 1
ATOM 1561 O O . ALA A 1 202 ? 88.059 -4.212 -106.442 1.00 73.69 202 ALA A O 1
ATOM 1562 N N . GLU A 1 203 ? 87.685 -3.996 -104.236 1.00 73.56 203 GLU A N 1
ATOM 1563 C CA . GLU A 1 203 ? 89.082 -3.769 -103.850 1.00 73.56 203 GLU A CA 1
ATOM 1564 C C . GLU A 1 203 ? 89.916 -5.040 -104.060 1.00 73.56 203 GLU A C 1
ATOM 1566 O O . GLU A 1 203 ? 90.941 -4.973 -104.730 1.00 73.56 203 GLU A O 1
ATOM 1571 N N . ARG A 1 204 ? 89.434 -6.228 -103.662 1.00 68.81 204 ARG A N 1
ATOM 1572 C CA . ARG A 1 204 ? 90.113 -7.499 -103.984 1.00 68.81 204 ARG A CA 1
ATOM 1573 C C . ARG A 1 204 ? 90.221 -7.750 -105.488 1.00 68.81 204 ARG A C 1
ATOM 1575 O O . ARG A 1 204 ? 91.231 -8.273 -105.948 1.00 68.81 204 ARG A O 1
ATOM 1582 N N . LEU A 1 205 ? 89.199 -7.410 -106.275 1.00 70.50 205 LEU A N 1
ATOM 1583 C CA . LEU A 1 205 ? 89.253 -7.511 -107.737 1.00 70.50 205 LEU A CA 1
ATOM 1584 C C . LEU A 1 205 ? 90.228 -6.500 -108.343 1.00 70.50 205 LEU A C 1
ATOM 1586 O O . LEU A 1 205 ? 90.896 -6.838 -109.318 1.00 70.50 205 LEU A O 1
ATOM 1590 N N . ALA A 1 206 ? 90.322 -5.292 -107.785 1.00 64.38 206 ALA A N 1
ATOM 1591 C CA . ALA A 1 206 ? 91.323 -4.308 -108.175 1.00 64.38 206 ALA A CA 1
ATOM 1592 C C . ALA A 1 206 ? 92.735 -4.814 -107.853 1.00 64.38 206 ALA A C 1
ATOM 1594 O O . ALA A 1 206 ? 93.577 -4.807 -108.745 1.00 64.38 206 ALA A O 1
ATOM 1595 N N . ASP A 1 207 ? 92.954 -5.375 -106.662 1.00 67.69 207 ASP A N 1
ATOM 1596 C CA . ASP A 1 207 ? 94.224 -5.982 -106.254 1.00 67.69 207 ASP A CA 1
ATOM 1597 C C . ASP A 1 207 ? 94.603 -7.179 -107.145 1.00 67.69 207 ASP A C 1
ATOM 1599 O O . ASP A 1 207 ? 95.755 -7.319 -107.549 1.00 67.69 207 ASP A O 1
ATOM 1603 N N . VAL A 1 208 ? 93.643 -8.038 -107.516 1.00 63.59 208 VAL A N 1
ATOM 1604 C CA . VAL A 1 208 ? 93.870 -9.164 -108.446 1.00 63.59 208 VAL A CA 1
ATOM 1605 C C . VAL A 1 208 ? 94.125 -8.671 -109.875 1.00 63.59 208 VAL A C 1
ATOM 1607 O O . VAL A 1 208 ? 94.979 -9.218 -110.575 1.00 63.59 208 VAL A O 1
ATOM 1610 N N . ALA A 1 209 ? 93.419 -7.634 -110.327 1.00 59.38 209 ALA A N 1
ATOM 1611 C CA . ALA A 1 209 ? 93.637 -7.029 -111.637 1.00 59.38 209 ALA A CA 1
ATOM 1612 C C . ALA A 1 209 ? 95.007 -6.336 -111.721 1.00 59.38 209 ALA A C 1
ATOM 1614 O O . ALA A 1 209 ? 95.675 -6.431 -112.752 1.00 59.38 209 ALA A O 1
ATOM 1615 N N . GLU A 1 210 ? 95.444 -5.690 -110.643 1.00 59.81 210 GLU A N 1
ATOM 1616 C CA . GLU A 1 210 ? 96.769 -5.086 -110.512 1.00 59.81 210 GLU A CA 1
ATOM 1617 C C . GLU A 1 210 ? 97.858 -6.169 -110.439 1.00 59.81 210 GLU A C 1
ATOM 1619 O O . GLU A 1 210 ? 98.811 -6.116 -111.212 1.00 59.81 210 GLU A O 1
ATOM 1624 N N . ALA A 1 211 ? 97.642 -7.252 -109.684 1.00 58.62 211 ALA A N 1
ATOM 1625 C CA . ALA A 1 211 ? 98.544 -8.409 -109.641 1.00 58.62 211 ALA A CA 1
ATOM 1626 C C . ALA A 1 211 ? 98.662 -9.165 -110.984 1.00 58.62 211 ALA A C 1
ATOM 1628 O O . ALA A 1 211 ? 99.700 -9.756 -111.271 1.00 58.62 211 ALA A O 1
ATOM 1629 N N . SER A 1 212 ? 97.627 -9.143 -111.834 1.00 54.47 212 SER A N 1
ATOM 1630 C CA . SER A 1 212 ? 97.647 -9.780 -113.165 1.00 54.47 212 SER A CA 1
ATOM 1631 C C . SER A 1 212 ? 98.301 -8.938 -114.269 1.00 54.47 212 SER A C 1
ATOM 1633 O O . SER A 1 212 ? 98.561 -9.457 -115.352 1.00 54.47 212 SER A O 1
ATOM 1635 N N . LYS A 1 213 ? 98.567 -7.647 -114.019 1.00 55.56 213 LYS A N 1
ATOM 1636 C CA . LYS A 1 213 ? 99.315 -6.772 -114.941 1.00 55.56 213 LYS A CA 1
ATOM 1637 C C . LYS A 1 213 ? 100.833 -6.883 -114.786 1.00 55.56 213 LYS A C 1
ATOM 1639 O O . LYS A 1 213 ? 101.548 -6.455 -115.689 1.00 55.56 213 LYS A O 1
ATOM 1644 N N . ASP A 1 214 ? 101.292 -7.498 -113.699 1.00 49.31 214 ASP A N 1
ATOM 1645 C CA . ASP A 1 214 ? 102.705 -7.735 -113.387 1.00 49.31 214 ASP A CA 1
ATOM 1646 C C . ASP A 1 214 ? 103.165 -9.181 -113.706 1.00 49.31 214 ASP A C 1
ATOM 1648 O O . ASP A 1 214 ? 104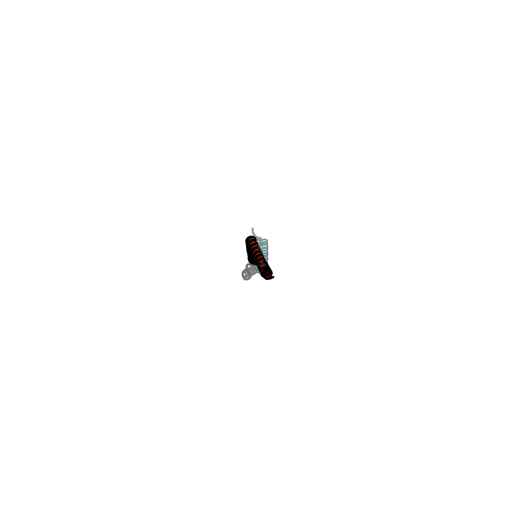.153 -9.661 -113.147 1.00 49.31 214 ASP A O 1
ATOM 1652 N N . SER A 1 215 ? 102.478 -9.901 -114.609 1.00 39.78 215 SER A N 1
ATOM 1653 C CA . SER A 1 215 ? 102.885 -11.229 -115.126 1.00 39.78 215 SER A CA 1
ATOM 1654 C C . SER A 1 215 ? 102.872 -11.312 -116.649 1.00 39.78 215 SER A C 1
ATOM 1656 O O . SER A 1 215 ? 101.876 -10.871 -117.261 1.00 39.78 215 SER A O 1
#

Secondary structure (DSSP, 8-state):
----HHHHHHHHHHHHHHHHHHHHHHHTGGGS-TT-HHHHHHHHHHHHHHHHHHHHHT-HHHHHHHHHHHHHHHHHHHHHHHHHHHHHHHHHHHHHHHHHHHHHHHHHHHHHHHHHHHHHHHHHHHHHHHHHHHHHHHHHHHHHHHHHHHHHHHHHHHHHHHHHHHHHHHHHHHHHHHHHHHHHHHHHHHHHHHHHHHHHHHHHHHHHHHHTTT-

Radius of gyration: 75.52 Å; chains: 1; bounding box: 170×20×179 Å

Sequence (215 aa):
MSLSLPRRILRLQYSIARLPLQAFESTVISRLDAEGPVRATYQQIVGSIDATAGAVLGDEDLARRGQKMRSAAADLEKATRLEAQAREKRAQATRETQNRVDEATTRAKKARETAEEKATDAADQEIENKVAAGKKAAARLEDRKSRADDIADKRISAAEAEREAKLSEVERREAEAKAPRTEEIEDAAEKLEDAAEKRDDAERLADVAEASKDS